Protein AF-A0A9P9Q533-F1 (afdb_monomer)

Mean predicted aligned error: 11.37 Å

Solvent-accessible surface area (backbone atoms only — not comparable to full-atom values): 11463 Å² total; per-residue (Å²): 134,82,80,80,81,53,73,70,61,50,45,56,50,53,56,75,38,47,71,60,40,50,75,58,51,38,54,46,46,36,61,49,27,59,58,56,55,70,69,52,72,83,59,64,78,80,50,51,80,45,76,39,72,69,29,46,62,31,39,48,51,58,53,46,49,70,75,33,76,58,33,47,36,36,43,19,30,84,42,65,58,31,45,52,51,21,51,55,58,40,71,73,36,76,89,57,53,88,43,65,48,82,71,54,70,64,77,83,53,55,66,50,47,60,66,74,56,61,58,79,46,72,51,77,46,79,47,76,50,60,55,70,10,69,37,70,68,45,26,45,49,49,50,46,67,69,44,36,70,71,70,38,70,87,46,52,71,75,56,49,69,42,46,66,58,52,46,45,50,48,48,75,76,40,33,92,78,57,49,47,71,77,93,68,33,29,26,37,75,42,76,44,81,46,73,51,70,48,110

Secondary structure (DSSP, 8-state):
-PPPPPHHHHHHHHHTTHHHIIIIIIHHHHHHHHHHHHH-TTS-SS--EEEEET-TTTHHHHHHHHH-TTSEEEEE-SSHHHHHHHHHHHHT-TTTGGGEE-----HHHHHHHHHHTT--EEEEEEEEEEEEESSHHHHHHHHHHHHHHHHTTT--HHHHHHHHHHHHHHHHHHHHHHEEE-SS-EEEEEEEEEEEEE-

Sequence (199 aa):
MSAPLTSLEGLAALASVIDVYEHRIGYVCRAIAGYILALLTLFPSSSGTVLDNACGTGAVLEELLKKFPKAEIYAADVVPPMVQAFEAIIASKTELQKQVKEPWCDPALAEKILKDGGFSKADFTVVKEGLWGKDEEGFKKVLLENFGTMTMRNWTEQERAKLPEYISKVVDEQQDKFCITDEAKIGVLMKAWVAIATK

pLDDT: mean 71.95, std 13.86, range [36.34, 92.56]

Radius of gyration: 19.06 Å; Cα contacts (8 Å, |Δi|>4): 268; chains: 1; bounding box: 45×39×49 Å

Structure (mmCIF, N/CA/C/O backbone):
data_AF-A0A9P9Q533-F1
#
_entry.id   AF-A0A9P9Q533-F1
#
loop_
_atom_site.group_PDB
_atom_site.id
_atom_site.type_symbol
_atom_site.label_atom_id
_atom_site.label_alt_id
_atom_site.label_comp_id
_atom_site.label_asym_id
_atom_site.label_entity_id
_atom_site.label_seq_id
_atom_site.pdbx_PDB_ins_code
_atom_site.Cartn_x
_atom_site.Cartn_y
_atom_site.Cartn_z
_atom_site.occupancy
_atom_site.B_iso_or_equiv
_atom_site.auth_seq_id
_atom_site.auth_comp_id
_atom_site.auth_asym_id
_atom_site.auth_atom_id
_atom_site.pdbx_PDB_model_num
ATOM 1 N N . MET A 1 1 ? -22.052 19.399 5.356 1.00 40.00 1 MET A N 1
ATOM 2 C CA . MET A 1 1 ? -21.206 18.653 4.401 1.00 40.00 1 MET A CA 1
ATOM 3 C C . MET A 1 1 ? -19.906 19.420 4.252 1.00 40.00 1 MET A C 1
ATOM 5 O O . MET A 1 1 ? -19.964 20.586 3.885 1.00 40.00 1 MET A O 1
ATOM 9 N N . SER A 1 2 ? -18.774 18.828 4.629 1.00 48.44 2 SER A N 1
ATOM 10 C CA . SER A 1 2 ? -17.446 19.413 4.401 1.00 48.44 2 SER A CA 1
ATOM 11 C C . SER A 1 2 ? -17.116 19.407 2.906 1.00 48.44 2 SER A C 1
ATOM 13 O O . SER A 1 2 ? -17.545 18.497 2.195 1.00 48.44 2 SER A O 1
ATOM 15 N N . ALA A 1 3 ? -16.374 20.411 2.433 1.00 45.16 3 ALA A N 1
ATOM 16 C CA . ALA A 1 3 ? -15.922 20.470 1.045 1.00 45.16 3 ALA A CA 1
ATOM 17 C C . ALA A 1 3 ? -15.074 19.229 0.679 1.00 45.16 3 ALA A C 1
ATOM 19 O O . ALA A 1 3 ? -14.395 18.685 1.559 1.00 45.16 3 ALA A O 1
ATOM 20 N N . PRO A 1 4 ? -15.103 18.769 -0.588 1.00 50.41 4 PRO A N 1
ATOM 21 C CA . PRO A 1 4 ? -14.198 17.726 -1.057 1.00 50.41 4 PRO A CA 1
ATOM 22 C C . PRO A 1 4 ? -12.744 18.182 -0.899 1.00 50.41 4 PRO A C 1
ATOM 24 O O . PRO A 1 4 ? -12.431 19.343 -1.159 1.00 50.41 4 PRO A O 1
ATOM 27 N N . LEU A 1 5 ? -11.869 17.262 -0.495 1.00 53.19 5 LEU A N 1
ATOM 28 C CA . LEU A 1 5 ? -10.427 17.499 -0.433 1.00 53.19 5 LEU A CA 1
ATOM 29 C C . LEU A 1 5 ? -9.892 17.911 -1.805 1.00 53.19 5 LEU A C 1
ATOM 31 O O . LEU A 1 5 ? -10.204 17.280 -2.818 1.00 53.19 5 LEU A O 1
ATOM 35 N N . THR A 1 6 ? -9.022 18.917 -1.826 1.00 61.56 6 THR A N 1
ATOM 36 C CA . THR A 1 6 ? -8.163 19.148 -2.988 1.00 61.56 6 THR A CA 1
ATOM 37 C C . THR A 1 6 ? -7.065 18.080 -3.047 1.00 61.56 6 THR A C 1
ATOM 39 O O . THR A 1 6 ? -6.687 17.487 -2.032 1.00 61.56 6 THR A O 1
ATOM 42 N N . SER A 1 7 ? -6.515 17.834 -4.238 1.00 47.94 7 SER A N 1
ATOM 43 C CA . SER A 1 7 ? -5.399 16.894 -4.422 1.00 47.94 7 SER A CA 1
ATOM 44 C C . SER A 1 7 ? -4.197 17.255 -3.543 1.00 47.94 7 SER A C 1
ATOM 46 O O . SER A 1 7 ? -3.613 16.381 -2.908 1.00 47.94 7 SER A O 1
ATOM 48 N N . LEU A 1 8 ? -3.885 18.547 -3.426 1.00 53.66 8 LEU A N 1
ATOM 49 C CA . LEU A 1 8 ? -2.772 19.050 -2.622 1.00 53.66 8 LEU A CA 1
ATOM 50 C C . LEU A 1 8 ? -2.945 18.742 -1.123 1.00 53.66 8 LEU A C 1
ATOM 52 O O . LEU A 1 8 ? -2.003 18.333 -0.446 1.00 53.66 8 LEU A O 1
ATOM 56 N N . GLU A 1 9 ? -4.166 18.887 -0.604 1.00 59.03 9 GLU A N 1
ATOM 57 C CA . GLU A 1 9 ? -4.479 18.586 0.794 1.00 59.03 9 GLU A CA 1
ATOM 58 C C . GLU A 1 9 ? -4.445 17.086 1.096 1.00 59.03 9 GLU A C 1
ATOM 60 O O . GLU A 1 9 ? -4.109 16.708 2.222 1.00 59.03 9 GLU A O 1
ATOM 65 N N . GLY A 1 10 ? -4.783 16.238 0.121 1.00 58.41 10 GLY A N 1
ATOM 66 C CA . GLY A 1 10 ? -4.645 14.785 0.226 1.00 58.41 10 GLY A CA 1
ATOM 67 C C . GLY A 1 10 ? -3.181 14.342 0.296 1.00 58.41 10 GLY A C 1
ATOM 68 O O . GLY A 1 10 ? -2.822 13.544 1.160 1.00 58.41 10 GLY A O 1
ATOM 69 N N . LEU A 1 11 ? -2.319 14.924 -0.545 1.00 60.25 11 LEU A N 1
ATOM 70 C CA . LEU A 1 11 ? -0.878 14.635 -0.563 1.00 60.25 11 LEU A CA 1
ATOM 71 C C . LEU A 1 11 ? -0.197 15.011 0.761 1.00 60.25 11 LEU A C 1
ATOM 73 O O . LEU A 1 11 ? 0.582 14.230 1.306 1.00 60.25 11 LEU A O 1
ATOM 77 N N . ALA A 1 12 ? -0.539 16.173 1.325 1.00 63.19 12 ALA A N 1
ATOM 78 C CA . ALA A 1 12 ? -0.018 16.601 2.624 1.00 63.19 12 ALA A CA 1
ATOM 79 C C . ALA A 1 12 ? -0.461 15.677 3.775 1.00 63.19 12 ALA A C 1
ATOM 81 O O . ALA A 1 12 ? 0.309 15.425 4.701 1.00 63.19 12 ALA A O 1
ATOM 82 N N . ALA A 1 13 ? -1.685 15.139 3.715 1.00 66.62 13 ALA A N 1
ATOM 83 C CA . ALA A 1 13 ? -2.159 14.179 4.708 1.00 66.62 13 ALA A CA 1
ATOM 84 C C . ALA A 1 13 ? -1.369 12.863 4.643 1.00 66.62 13 ALA A C 1
ATOM 86 O O . ALA A 1 13 ? -0.952 12.370 5.687 1.00 66.62 13 ALA A O 1
ATOM 87 N N . LEU A 1 14 ? -1.102 12.341 3.440 1.00 64.06 14 LEU A N 1
ATOM 88 C CA . LEU A 1 14 ? -0.296 11.128 3.241 1.00 64.06 14 LEU A CA 1
ATOM 89 C C . LEU A 1 14 ? 1.131 11.283 3.777 1.00 64.06 14 LEU A C 1
ATOM 91 O O . LEU A 1 14 ? 1.624 10.394 4.467 1.00 64.06 14 LEU A O 1
ATOM 95 N N . ALA A 1 15 ? 1.761 12.435 3.537 1.00 68.50 15 ALA A N 1
ATOM 96 C CA . ALA A 1 15 ? 3.073 12.755 4.097 1.00 68.50 15 ALA A CA 1
ATOM 97 C C . ALA A 1 15 ? 3.092 12.685 5.637 1.00 68.50 15 ALA A C 1
ATOM 99 O O . ALA A 1 15 ? 4.041 12.175 6.224 1.00 68.50 15 ALA A O 1
ATOM 100 N N . SER A 1 16 ? 2.029 13.162 6.294 1.00 69.50 16 SER A N 1
ATOM 101 C CA . SER A 1 16 ? 1.945 13.218 7.762 1.00 69.50 16 SER A CA 1
ATOM 102 C C . SER A 1 16 ? 1.708 11.870 8.454 1.00 69.50 16 SER A C 1
ATOM 104 O O . SER A 1 16 ? 1.796 11.796 9.677 1.00 69.50 16 SER A O 1
ATOM 106 N N . VAL A 1 17 ? 1.400 10.811 7.697 1.00 69.56 17 VAL A N 1
ATOM 107 C CA . VAL A 1 17 ? 1.062 9.481 8.237 1.00 69.56 17 VAL A CA 1
ATOM 108 C C . VAL A 1 17 ? 1.959 8.373 7.695 1.00 69.56 17 VAL A C 1
ATOM 110 O O . VAL A 1 17 ? 1.599 7.202 7.770 1.00 69.56 17 VAL A O 1
ATOM 113 N N . ILE A 1 18 ? 3.121 8.720 7.145 1.00 76.00 18 ILE A N 1
ATOM 114 C CA . ILE A 1 18 ? 3.976 7.774 6.427 1.00 76.00 18 ILE A CA 1
ATOM 115 C C . ILE A 1 18 ? 4.416 6.564 7.264 1.00 76.00 18 ILE A C 1
ATOM 117 O O . ILE A 1 18 ? 4.365 5.436 6.780 1.00 76.00 18 ILE A O 1
ATOM 121 N N . ASP A 1 19 ? 4.749 6.769 8.538 1.00 72.31 19 ASP A N 1
ATOM 122 C CA . ASP A 1 19 ? 5.156 5.679 9.433 1.00 72.31 19 ASP A CA 1
ATOM 123 C C . ASP A 1 19 ? 3.996 4.709 9.702 1.00 72.31 19 ASP A C 1
ATOM 125 O O . ASP A 1 19 ? 4.174 3.489 9.738 1.00 72.31 19 ASP A O 1
ATOM 129 N N . VAL A 1 20 ? 2.780 5.248 9.841 1.00 74.44 20 VAL A N 1
ATOM 130 C CA . VAL A 1 20 ? 1.553 4.453 9.999 1.00 74.44 20 VAL A CA 1
ATOM 131 C C . VAL A 1 20 ? 1.244 3.703 8.705 1.00 74.44 20 VAL A C 1
ATOM 133 O O . VAL A 1 20 ? 0.912 2.516 8.744 1.00 74.44 20 VAL A O 1
ATOM 136 N N . TYR A 1 21 ? 1.399 4.381 7.564 1.00 73.75 21 TYR A N 1
ATOM 137 C CA . TYR A 1 21 ? 1.219 3.801 6.242 1.00 73.75 21 TYR A CA 1
ATOM 138 C C . TYR A 1 21 ? 2.144 2.597 6.045 1.00 73.75 21 TYR A C 1
ATOM 140 O O . TYR A 1 21 ? 1.647 1.511 5.751 1.00 73.75 21 TYR A O 1
ATOM 148 N N . GLU A 1 22 ? 3.455 2.733 6.270 1.00 76.69 22 GLU A N 1
ATOM 149 C CA . GLU A 1 22 ? 4.391 1.617 6.078 1.00 76.69 22 GLU A CA 1
ATOM 150 C C . GLU A 1 22 ? 4.092 0.456 7.028 1.00 76.69 22 GLU A C 1
ATOM 152 O O . GLU A 1 22 ? 4.025 -0.701 6.609 1.00 76.69 22 GLU A O 1
ATOM 157 N N . HIS A 1 23 ? 3.853 0.757 8.306 1.00 74.38 23 HIS A N 1
ATOM 158 C CA . HIS A 1 23 ? 3.657 -0.271 9.321 1.00 74.38 23 HIS A CA 1
ATOM 159 C C . HIS A 1 23 ? 2.393 -1.121 9.102 1.00 74.38 23 HIS A C 1
ATOM 161 O O . HIS A 1 23 ? 2.338 -2.268 9.551 1.00 74.38 23 HIS A O 1
ATOM 167 N N . ARG A 1 24 ? 1.361 -0.581 8.441 1.00 68.62 24 ARG A N 1
ATOM 168 C CA . ARG A 1 24 ? 0.044 -1.235 8.329 1.00 68.62 24 ARG A CA 1
ATOM 169 C C . ARG A 1 24 ? -0.380 -1.519 6.896 1.00 68.62 24 ARG A C 1
ATOM 171 O O . ARG A 1 24 ? -0.791 -2.637 6.596 1.00 68.62 24 ARG A O 1
ATOM 178 N N . ILE A 1 25 ? -0.278 -0.524 6.020 1.00 73.88 25 ILE A N 1
ATOM 179 C CA . ILE A 1 25 ? -0.698 -0.621 4.618 1.00 73.88 25 ILE A CA 1
ATOM 180 C C . ILE A 1 25 ? 0.439 -1.188 3.769 1.00 73.88 25 ILE A C 1
ATOM 182 O O . ILE A 1 25 ? 0.192 -2.053 2.930 1.00 73.88 25 ILE A O 1
ATOM 186 N N . GLY A 1 26 ? 1.685 -0.790 4.044 1.00 76.00 26 GLY A N 1
ATOM 187 C CA . GLY A 1 26 ? 2.876 -1.303 3.366 1.00 76.00 26 GLY A CA 1
ATOM 188 C C . GLY A 1 26 ? 2.943 -2.832 3.384 1.00 76.00 26 GLY A C 1
ATOM 189 O O . GLY A 1 26 ? 3.203 -3.450 2.353 1.00 76.00 26 GLY A O 1
ATOM 190 N N . TYR A 1 27 ? 2.593 -3.467 4.510 1.00 75.50 27 TYR A N 1
ATOM 191 C CA . TYR A 1 27 ? 2.527 -4.931 4.617 1.00 75.50 27 TYR A CA 1
ATOM 192 C C . TYR A 1 27 ? 1.529 -5.566 3.633 1.00 75.50 27 TYR A C 1
ATOM 194 O O . TYR A 1 27 ? 1.873 -6.516 2.928 1.00 75.50 27 TYR A O 1
ATOM 202 N N . VAL A 1 28 ? 0.310 -5.023 3.545 1.00 76.44 28 VAL A N 1
ATOM 203 C CA . VAL A 1 28 ? -0.733 -5.508 2.623 1.00 76.44 28 VAL A CA 1
ATOM 204 C C . VAL A 1 28 ? -0.298 -5.300 1.170 1.00 76.44 28 VAL A C 1
ATOM 206 O O . VAL A 1 28 ? -0.410 -6.210 0.348 1.00 76.44 28 VAL A O 1
ATOM 209 N N . CYS A 1 29 ? 0.270 -4.134 0.854 1.00 80.06 29 CYS A N 1
ATOM 210 C CA . CYS A 1 29 ? 0.806 -3.842 -0.474 1.00 80.06 29 CYS A CA 1
ATOM 211 C C . CYS A 1 29 ? 1.927 -4.817 -0.871 1.00 80.06 29 CYS A C 1
ATOM 213 O O . CYS A 1 29 ? 1.965 -5.266 -2.014 1.00 80.06 29 CYS A O 1
ATOM 215 N N . ARG A 1 30 ? 2.804 -5.203 0.065 1.00 84.00 30 ARG A N 1
ATOM 216 C CA . ARG A 1 30 ? 3.873 -6.192 -0.170 1.00 84.00 30 ARG A CA 1
ATOM 217 C C . ARG A 1 30 ? 3.327 -7.602 -0.392 1.00 84.00 30 ARG A C 1
ATOM 219 O O . ARG A 1 30 ? 3.831 -8.311 -1.258 1.00 84.00 30 ARG A O 1
ATOM 226 N N . ALA A 1 31 ? 2.276 -7.996 0.329 1.00 80.94 31 ALA A N 1
ATOM 227 C CA . ALA A 1 31 ? 1.594 -9.264 0.072 1.00 80.94 31 ALA A CA 1
ATOM 228 C C . ALA A 1 31 ? 1.014 -9.301 -1.355 1.00 80.94 31 ALA A C 1
ATOM 230 O O . ALA A 1 31 ? 1.201 -10.279 -2.080 1.00 80.94 31 ALA A O 1
ATOM 231 N N . ILE A 1 32 ? 0.399 -8.199 -1.800 1.00 77.25 32 ILE A N 1
ATOM 232 C CA . ILE A 1 32 ? -0.142 -8.064 -3.161 1.00 77.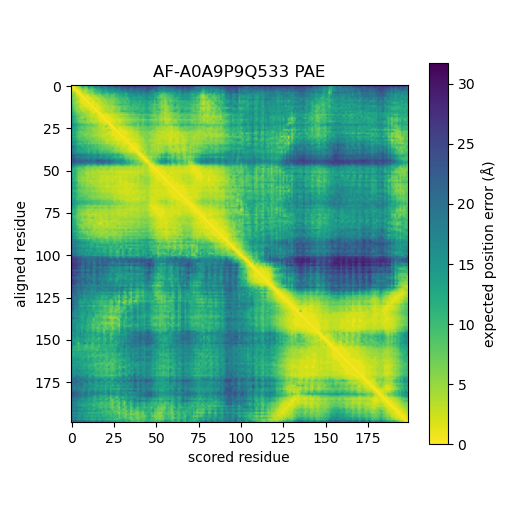25 32 ILE A CA 1
ATOM 233 C C . ILE A 1 32 ? 0.973 -8.022 -4.222 1.00 77.25 32 ILE A C 1
ATOM 235 O O . ILE A 1 32 ? 0.809 -8.595 -5.302 1.00 77.25 32 ILE A O 1
ATOM 239 N N . ALA A 1 33 ? 2.117 -7.396 -3.928 1.00 84.19 33 ALA A N 1
ATOM 240 C CA . ALA A 1 33 ? 3.244 -7.268 -4.856 1.00 84.19 33 ALA A CA 1
ATOM 241 C C . ALA A 1 33 ? 3.732 -8.621 -5.404 1.00 84.19 33 ALA A C 1
ATOM 243 O O . ALA A 1 33 ? 4.030 -8.735 -6.596 1.00 84.19 33 ALA A O 1
ATOM 244 N N . GLY A 1 34 ? 3.724 -9.672 -4.575 1.00 78.81 34 GLY A N 1
ATOM 245 C CA . GLY A 1 34 ? 4.064 -11.030 -5.009 1.00 78.81 34 GLY A CA 1
ATOM 246 C C . GLY A 1 34 ? 3.159 -11.555 -6.135 1.00 78.81 34 GLY A C 1
ATOM 247 O O . GLY A 1 34 ? 3.636 -12.207 -7.067 1.00 78.81 34 GLY A O 1
ATOM 248 N N . TYR A 1 35 ? 1.867 -11.212 -6.113 1.00 76.94 35 TYR A N 1
ATOM 249 C CA . TYR A 1 35 ? 0.922 -11.589 -7.169 1.00 76.94 35 TYR A CA 1
ATOM 250 C C . TYR A 1 35 ? 1.167 -10.812 -8.463 1.00 76.94 35 TYR A C 1
ATOM 252 O O . TYR A 1 35 ? 1.067 -11.387 -9.546 1.00 76.94 35 TYR A O 1
ATOM 260 N N . ILE A 1 36 ? 1.540 -9.529 -8.371 1.00 73.94 36 ILE A N 1
ATOM 261 C CA . ILE A 1 36 ? 1.874 -8.709 -9.547 1.00 73.94 36 ILE A CA 1
ATOM 262 C C . ILE A 1 36 ? 3.058 -9.332 -10.292 1.00 73.94 36 ILE A C 1
ATOM 264 O O . ILE A 1 36 ? 3.008 -9.510 -11.509 1.00 73.94 36 ILE A O 1
ATOM 268 N N . LEU A 1 37 ? 4.094 -9.762 -9.567 1.00 74.31 37 LEU A N 1
ATOM 269 C CA . LEU A 1 37 ? 5.235 -10.431 -10.183 1.00 74.31 37 LEU A CA 1
ATOM 270 C C . LEU A 1 37 ? 4.862 -11.728 -10.899 1.00 74.31 37 LEU A C 1
ATOM 272 O O . LEU A 1 37 ? 5.447 -12.023 -11.943 1.00 74.31 37 LEU A O 1
ATOM 276 N N . ALA A 1 38 ? 3.943 -12.525 -10.350 1.00 74.94 38 ALA A N 1
ATOM 277 C CA . ALA A 1 38 ? 3.506 -13.777 -10.971 1.00 74.94 38 ALA A CA 1
ATOM 278 C C . ALA A 1 38 ? 2.869 -13.550 -12.349 1.00 74.94 38 ALA A C 1
ATOM 280 O O . ALA A 1 38 ? 2.902 -14.438 -13.195 1.00 74.94 38 ALA A O 1
ATOM 281 N N . LEU A 1 39 ? 2.348 -12.349 -12.590 1.00 70.31 39 LEU A N 1
ATOM 282 C CA . LEU A 1 39 ? 1.730 -11.961 -13.849 1.00 70.31 39 LEU A CA 1
ATOM 283 C C . LEU A 1 39 ? 2.741 -11.342 -14.843 1.00 70.31 39 LEU A C 1
ATOM 285 O O . LEU A 1 39 ? 2.525 -11.393 -16.051 1.00 70.31 39 LEU A O 1
ATOM 289 N N . LEU A 1 40 ? 3.902 -10.863 -14.376 1.00 72.69 40 LEU A N 1
ATOM 290 C CA . LEU A 1 40 ? 5.007 -10.339 -15.203 1.00 72.69 40 LEU A CA 1
ATOM 291 C C . LEU A 1 40 ? 5.872 -11.446 -15.848 1.00 72.69 40 LEU A C 1
ATOM 293 O O . LEU A 1 40 ? 7.097 -11.342 -15.911 1.00 72.69 40 LEU A O 1
ATOM 297 N N . THR A 1 41 ? 5.262 -12.537 -16.317 1.00 70.12 41 THR A N 1
ATOM 298 C CA . THR A 1 41 ? 5.980 -13.666 -16.953 1.00 70.12 41 THR A CA 1
ATOM 299 C C . THR A 1 41 ? 6.588 -13.314 -18.308 1.00 70.12 41 THR A C 1
ATOM 301 O O . THR A 1 41 ? 7.537 -13.964 -18.738 1.00 70.12 41 THR A O 1
ATOM 304 N N . LEU A 1 42 ? 6.064 -12.274 -18.959 1.00 65.81 42 LEU A N 1
ATOM 305 C CA . LEU A 1 42 ? 6.507 -11.805 -20.271 1.00 65.81 42 LEU A CA 1
ATOM 306 C C . LEU A 1 42 ? 7.667 -10.799 -20.201 1.00 65.81 42 LEU A C 1
ATOM 308 O O . LEU A 1 42 ? 8.196 -10.416 -21.242 1.00 65.81 42 LEU A O 1
ATOM 312 N N . PHE A 1 43 ? 8.068 -10.355 -19.003 1.00 66.88 43 PHE A N 1
ATOM 313 C CA . PHE A 1 43 ? 9.143 -9.375 -18.876 1.00 66.88 43 PHE A CA 1
ATOM 314 C C . PHE A 1 43 ? 10.513 -10.029 -19.156 1.00 66.88 43 PHE A C 1
ATOM 316 O O . PHE A 1 43 ? 10.825 -11.062 -18.548 1.00 66.88 43 PHE A O 1
ATOM 323 N N . PRO A 1 44 ? 11.351 -9.465 -20.049 1.00 64.44 44 PRO A N 1
ATOM 324 C CA . PRO A 1 44 ? 12.637 -10.060 -20.396 1.00 64.44 44 PRO A CA 1
ATOM 325 C C . PRO A 1 44 ? 13.557 -10.143 -19.175 1.00 64.44 44 PRO A C 1
ATOM 327 O O . PRO A 1 44 ? 13.857 -9.147 -18.523 1.00 64.44 44 PRO A O 1
ATOM 330 N N . SER A 1 45 ? 14.056 -11.340 -18.878 1.00 65.44 45 SER A N 1
ATOM 331 C CA . SER A 1 45 ? 14.906 -11.595 -17.702 1.00 65.44 45 SER A CA 1
ATOM 332 C C . SER A 1 45 ? 16.347 -11.089 -17.873 1.00 65.44 45 SER A C 1
ATOM 334 O O . SER A 1 45 ? 17.126 -11.094 -16.920 1.00 65.44 45 SER A O 1
ATOM 336 N N . SER A 1 46 ? 16.734 -10.697 -19.090 1.00 62.38 46 SER A N 1
ATOM 337 C CA . SER A 1 46 ? 18.112 -10.348 -19.447 1.00 62.38 46 SER A CA 1
ATOM 338 C C . SER A 1 46 ? 18.456 -8.872 -19.245 1.00 62.38 46 SER A C 1
ATOM 340 O O . SER A 1 46 ? 19.603 -8.580 -18.910 1.00 62.38 46 SER A O 1
ATOM 342 N N . SER A 1 47 ? 17.495 -7.968 -19.464 1.00 68.62 47 SER A N 1
ATOM 343 C CA . SER A 1 47 ? 17.647 -6.508 -19.386 1.00 68.62 47 SER A CA 1
ATOM 344 C C . SER A 1 47 ? 16.309 -5.820 -19.690 1.00 68.62 47 SER A C 1
ATOM 346 O O . SER A 1 47 ? 15.497 -6.345 -20.451 1.00 68.62 47 SER A O 1
ATOM 348 N N . GLY A 1 48 ? 16.080 -4.637 -19.121 1.00 71.06 48 GLY A N 1
ATOM 349 C CA . GLY A 1 48 ? 14.876 -3.842 -19.368 1.00 71.06 48 GLY A CA 1
ATOM 350 C C . GLY A 1 48 ? 14.769 -2.666 -18.405 1.00 71.06 48 GLY A C 1
ATOM 351 O O . GLY A 1 48 ? 15.467 -2.636 -17.394 1.00 71.06 48 GLY A O 1
ATOM 352 N N . THR A 1 49 ? 13.892 -1.717 -18.718 1.00 75.38 49 THR A N 1
ATOM 353 C CA . THR A 1 49 ? 13.590 -0.575 -17.850 1.00 75.38 49 THR A CA 1
ATOM 354 C C . THR A 1 49 ? 12.203 -0.757 -17.247 1.00 75.38 49 THR A C 1
ATOM 356 O O . THR A 1 49 ? 11.246 -1.017 -17.977 1.00 75.38 49 THR A O 1
ATOM 359 N N . VAL A 1 50 ? 12.088 -0.629 -15.927 1.00 76.69 50 VAL A N 1
ATOM 360 C CA . VAL A 1 50 ? 10.824 -0.721 -15.190 1.00 76.69 50 VAL A CA 1
ATOM 361 C C . VAL A 1 50 ? 10.565 0.598 -14.481 1.00 76.69 50 VAL A C 1
ATOM 363 O O . VAL A 1 50 ? 11.464 1.149 -13.853 1.00 76.69 50 VAL A O 1
ATOM 366 N N . LEU A 1 51 ? 9.328 1.078 -14.558 1.00 77.00 51 LEU A N 1
ATOM 367 C CA . LEU A 1 51 ? 8.833 2.175 -13.737 1.00 77.00 51 LEU A CA 1
ATOM 368 C C . LEU A 1 51 ? 7.780 1.625 -12.776 1.00 77.00 51 LEU A C 1
ATOM 370 O O . LEU A 1 51 ? 6.730 1.159 -13.215 1.00 77.00 51 LEU A O 1
ATOM 374 N N . ASP A 1 52 ? 8.054 1.710 -11.482 1.00 81.12 52 ASP A N 1
ATOM 375 C CA . ASP A 1 52 ? 7.051 1.561 -10.431 1.00 81.12 52 ASP A CA 1
ATOM 376 C C . ASP A 1 52 ? 6.466 2.947 -10.146 1.00 81.12 52 ASP A C 1
ATOM 378 O O . ASP A 1 52 ? 7.096 3.802 -9.519 1.00 81.12 52 ASP A O 1
ATOM 382 N N . ASN A 1 53 ? 5.298 3.206 -10.725 1.00 79.94 53 ASN A N 1
ATOM 383 C CA . ASN A 1 53 ? 4.608 4.485 -10.612 1.00 79.94 53 ASN A CA 1
ATOM 384 C C . ASN A 1 53 ? 3.626 4.464 -9.436 1.00 79.94 53 ASN A C 1
ATOM 386 O O . ASN A 1 53 ? 2.867 3.508 -9.298 1.00 79.94 53 ASN A O 1
ATOM 390 N N . ALA A 1 54 ? 3.587 5.551 -8.660 1.00 77.75 54 ALA A N 1
ATOM 391 C CA . ALA A 1 54 ? 2.957 5.598 -7.339 1.00 77.75 54 ALA A CA 1
ATOM 392 C C . ALA A 1 54 ? 3.508 4.496 -6.417 1.00 77.75 54 ALA A C 1
ATOM 394 O O . ALA A 1 54 ? 2.758 3.726 -5.815 1.00 77.75 54 ALA A O 1
ATOM 395 N N . CYS A 1 55 ? 4.840 4.402 -6.357 1.00 79.88 55 CYS A N 1
ATOM 396 C CA . CYS A 1 55 ? 5.547 3.311 -5.693 1.00 79.88 55 CYS A CA 1
ATOM 397 C C . CYS A 1 55 ? 5.316 3.260 -4.175 1.00 79.88 55 CYS A C 1
ATOM 399 O O . CYS A 1 55 ? 5.650 2.256 -3.537 1.00 79.88 55 CYS A O 1
ATOM 401 N N . GLY A 1 56 ? 4.789 4.332 -3.570 1.00 84.44 56 GLY A N 1
ATOM 402 C CA . GLY A 1 56 ? 4.694 4.484 -2.128 1.00 84.44 56 GLY A CA 1
ATOM 403 C C . GLY A 1 56 ? 6.063 4.280 -1.487 1.00 84.44 56 GLY A C 1
ATOM 404 O O . GLY A 1 56 ? 7.082 4.781 -1.960 1.00 84.44 56 GLY A O 1
ATOM 405 N N . THR A 1 57 ? 6.090 3.460 -0.448 1.00 86.50 57 THR A N 1
ATOM 406 C CA . THR A 1 57 ? 7.299 3.029 0.264 1.00 86.50 57 THR A CA 1
ATOM 407 C C . THR A 1 57 ? 8.040 1.867 -0.421 1.00 86.50 57 THR A C 1
ATOM 409 O O . THR A 1 57 ? 8.888 1.217 0.191 1.00 86.50 57 THR A O 1
ATOM 412 N N . GLY A 1 58 ? 7.733 1.589 -1.694 1.00 86.06 58 GLY A N 1
ATOM 413 C CA . GLY A 1 58 ? 8.448 0.640 -2.554 1.00 86.06 58 GLY A CA 1
ATOM 414 C C . GLY A 1 58 ? 8.070 -0.826 -2.359 1.00 86.06 58 GLY A C 1
ATOM 415 O O . GLY A 1 58 ? 8.911 -1.713 -2.521 1.00 86.06 58 GLY A O 1
ATOM 416 N N . ALA A 1 59 ? 6.809 -1.101 -2.015 1.00 87.00 59 ALA A N 1
ATOM 417 C CA . ALA A 1 59 ? 6.311 -2.462 -1.811 1.00 87.00 59 ALA A CA 1
ATOM 418 C C . ALA A 1 59 ? 6.499 -3.361 -3.046 1.00 87.00 59 ALA A C 1
ATOM 420 O O . ALA A 1 59 ? 6.943 -4.502 -2.914 1.00 87.00 59 ALA A O 1
ATOM 421 N N . VAL A 1 60 ? 6.179 -2.842 -4.236 1.00 85.38 60 VAL A N 1
ATOM 422 C CA . VAL A 1 60 ? 6.339 -3.555 -5.512 1.00 85.38 60 VAL A CA 1
ATOM 423 C C . VAL A 1 60 ? 7.791 -3.509 -5.982 1.00 85.38 60 VAL A C 1
ATOM 425 O O . VAL A 1 60 ? 8.310 -4.524 -6.450 1.00 85.38 60 VAL A O 1
ATOM 428 N N . LEU A 1 61 ? 8.477 -2.380 -5.785 1.00 83.88 61 LEU A N 1
ATOM 429 C CA . LEU A 1 61 ? 9.880 -2.227 -6.160 1.00 83.88 61 LEU A CA 1
ATOM 430 C C . LEU A 1 61 ? 10.804 -3.294 -5.577 1.00 83.88 61 LEU A C 1
ATOM 432 O O . LEU A 1 61 ? 11.640 -3.832 -6.297 1.00 83.88 61 LEU A O 1
ATOM 436 N N . GLU A 1 62 ? 10.664 -3.630 -4.293 1.00 84.94 62 GLU A N 1
ATOM 437 C CA . GLU A 1 62 ? 11.505 -4.660 -3.670 1.00 84.94 62 GLU A CA 1
ATOM 438 C C . GLU A 1 62 ? 11.386 -6.016 -4.359 1.00 84.94 62 GLU A C 1
ATOM 440 O O . GLU A 1 62 ? 12.374 -6.725 -4.552 1.00 84.94 62 GLU A O 1
ATOM 445 N N . GLU A 1 63 ? 10.167 -6.371 -4.738 1.00 85.56 63 GLU A N 1
ATOM 446 C CA . GLU A 1 63 ? 9.872 -7.613 -5.429 1.00 85.56 63 GLU A CA 1
ATOM 447 C C . GLU A 1 63 ? 10.421 -7.566 -6.868 1.00 85.56 63 GLU A C 1
ATOM 449 O O . GLU A 1 63 ? 11.070 -8.514 -7.325 1.00 85.56 63 GLU A O 1
ATOM 454 N N . LEU A 1 64 ? 10.280 -6.429 -7.559 1.00 83.00 64 LEU A N 1
ATOM 455 C CA . LEU A 1 64 ? 10.867 -6.211 -8.886 1.00 83.00 64 LEU A CA 1
ATOM 456 C C . LEU A 1 64 ? 12.396 -6.351 -8.879 1.00 83.00 64 LEU A C 1
ATOM 458 O O . LEU A 1 64 ? 12.939 -7.037 -9.745 1.00 83.00 64 LEU A O 1
ATOM 462 N N . LEU A 1 65 ? 13.080 -5.771 -7.889 1.00 80.62 65 LEU A N 1
ATOM 463 C CA . LEU A 1 65 ? 14.541 -5.837 -7.742 1.00 80.62 65 LE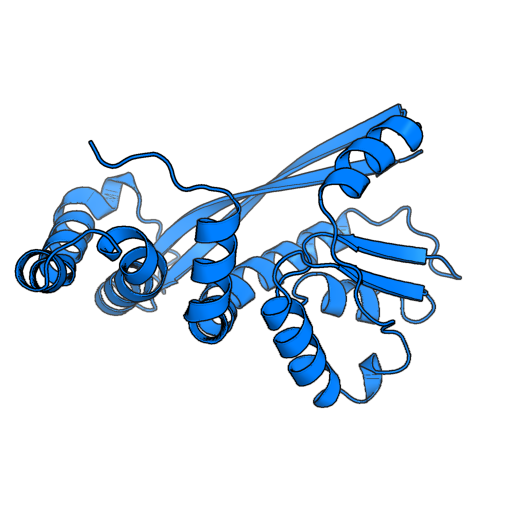U A CA 1
ATOM 464 C C . LEU A 1 65 ? 15.033 -7.278 -7.521 1.00 80.62 65 LEU A C 1
ATOM 466 O O . LEU A 1 65 ? 16.052 -7.689 -8.077 1.00 80.62 65 LEU A O 1
ATOM 470 N N . LYS A 1 66 ? 14.290 -8.084 -6.750 1.00 83.19 66 LYS A N 1
ATOM 471 C CA . LYS A 1 66 ? 14.604 -9.511 -6.550 1.00 83.19 66 LYS A CA 1
ATOM 472 C C . LYS A 1 66 ? 14.416 -10.318 -7.832 1.00 83.19 66 LYS A C 1
ATOM 474 O O . LYS A 1 66 ? 15.245 -11.168 -8.153 1.00 83.19 66 LYS A O 1
ATOM 479 N N . LYS A 1 67 ? 13.312 -10.085 -8.550 1.00 82.06 67 LYS A N 1
ATOM 480 C CA . LYS A 1 67 ? 12.943 -10.878 -9.732 1.00 82.06 67 LYS A CA 1
ATOM 481 C C . LYS A 1 67 ? 13.743 -10.502 -10.978 1.00 82.06 67 LYS A C 1
ATOM 483 O O . LYS A 1 67 ? 14.055 -11.378 -11.785 1.00 82.06 67 LYS A O 1
ATOM 488 N N . PHE A 1 68 ? 14.089 -9.228 -11.131 1.00 83.50 68 PHE A N 1
ATOM 489 C CA . PHE A 1 68 ? 14.777 -8.692 -12.302 1.00 83.50 68 PHE A CA 1
ATOM 490 C C . PHE A 1 68 ? 16.077 -7.984 -11.896 1.00 83.50 68 PHE A C 1
ATOM 492 O O . PHE A 1 68 ? 16.217 -6.783 -12.116 1.00 83.50 68 PHE A O 1
ATOM 499 N N . PRO A 1 69 ? 17.081 -8.719 -11.380 1.00 79.88 69 PRO A N 1
ATOM 500 C CA . PRO A 1 69 ? 18.291 -8.134 -10.787 1.00 79.88 69 PRO A CA 1
ATOM 501 C C . PRO A 1 69 ? 19.197 -7.378 -11.778 1.00 79.88 69 PRO A C 1
ATOM 503 O O . PRO A 1 69 ? 20.234 -6.836 -11.401 1.00 79.88 69 PRO A O 1
ATOM 506 N N . LYS A 1 70 ? 18.854 -7.405 -13.069 1.00 79.62 70 LYS A N 1
ATOM 507 C CA . LYS A 1 70 ? 19.564 -6.729 -14.163 1.00 79.62 70 LYS A CA 1
ATOM 508 C C . LYS A 1 70 ? 18.734 -5.622 -14.821 1.00 79.62 70 LYS A C 1
ATOM 510 O O . LYS A 1 70 ? 19.203 -5.034 -15.792 1.00 79.62 70 LYS A O 1
ATOM 515 N N . ALA A 1 71 ? 17.503 -5.389 -14.365 1.00 79.38 71 ALA A N 1
ATOM 516 C CA . ALA A 1 71 ? 16.670 -4.316 -14.886 1.00 79.38 71 ALA A CA 1
ATOM 517 C C . ALA A 1 71 ? 17.092 -2.966 -14.289 1.00 79.38 71 ALA A C 1
ATOM 519 O O . ALA A 1 71 ? 17.534 -2.888 -13.144 1.00 79.38 71 ALA A O 1
ATOM 520 N N . GLU A 1 72 ? 16.932 -1.901 -15.068 1.00 77.88 72 GLU A N 1
ATOM 521 C CA . GLU A 1 72 ? 16.978 -0.536 -14.556 1.00 77.88 72 GLU A CA 1
ATOM 522 C C . GLU A 1 72 ? 15.606 -0.198 -13.991 1.00 77.88 72 GLU A C 1
ATOM 524 O O . GLU A 1 72 ? 14.613 -0.192 -14.721 1.00 77.88 72 GLU A O 1
ATOM 529 N N . ILE A 1 73 ? 15.537 0.042 -12.686 1.00 77.88 73 ILE A N 1
ATOM 530 C CA . ILE A 1 73 ? 14.271 0.225 -11.990 1.00 77.88 73 ILE A CA 1
ATOM 531 C C . ILE A 1 73 ? 14.175 1.667 -11.482 1.00 77.88 73 ILE A C 1
ATOM 533 O O . ILE A 1 73 ? 15.048 2.161 -10.765 1.00 77.88 73 ILE A O 1
ATOM 537 N N . TYR A 1 74 ? 13.085 2.327 -11.863 1.00 76.56 74 TYR A N 1
ATOM 538 C CA . TYR A 1 74 ? 12.713 3.675 -11.459 1.00 76.56 74 TYR A CA 1
ATOM 539 C C . TYR A 1 74 ? 11.516 3.595 -10.514 1.00 76.56 74 TYR A C 1
ATOM 541 O O . TYR A 1 74 ? 10.534 2.919 -10.819 1.00 76.56 74 TYR A O 1
ATOM 549 N N . ALA A 1 75 ? 11.591 4.299 -9.390 1.00 76.06 75 ALA A N 1
ATOM 550 C CA . ALA A 1 75 ? 10.495 4.444 -8.440 1.00 76.06 75 ALA A CA 1
ATOM 551 C C . ALA A 1 75 ? 9.990 5.883 -8.472 1.00 76.06 75 ALA A C 1
ATOM 553 O O . ALA A 1 75 ? 10.779 6.814 -8.352 1.00 76.06 75 ALA A O 1
ATOM 554 N N . ALA A 1 76 ? 8.690 6.078 -8.651 1.00 73.06 76 ALA A N 1
ATOM 555 C CA . ALA A 1 76 ? 8.088 7.401 -8.705 1.00 73.06 76 ALA A CA 1
ATOM 556 C C . ALA A 1 76 ? 6.885 7.465 -7.768 1.00 73.06 76 ALA A C 1
ATOM 558 O O . ALA A 1 76 ? 5.986 6.632 -7.856 1.00 73.06 76 ALA A O 1
ATOM 559 N N . ASP A 1 77 ? 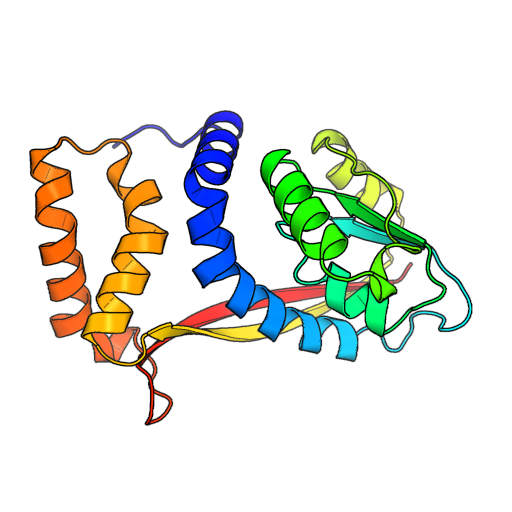6.831 8.483 -6.916 1.00 78.75 77 ASP A N 1
ATOM 560 C CA . ASP A 1 77 ? 5.651 8.798 -6.114 1.00 78.75 77 ASP A CA 1
ATOM 561 C C . ASP A 1 77 ? 5.448 10.306 -6.081 1.00 78.75 77 ASP A C 1
ATOM 563 O O . ASP A 1 77 ? 6.407 11.066 -6.039 1.00 78.75 77 ASP A O 1
ATOM 567 N N . VAL A 1 78 ? 4.200 10.759 -6.097 1.00 70.56 78 VAL A N 1
ATOM 568 C CA . VAL A 1 78 ? 3.875 12.190 -6.057 1.00 70.56 78 VAL A CA 1
ATOM 569 C C . VAL A 1 78 ? 4.029 12.782 -4.645 1.00 70.56 78 VAL A C 1
ATOM 571 O O . VAL A 1 78 ? 4.046 14.002 -4.493 1.00 70.56 78 VAL A O 1
ATOM 574 N N . VAL A 1 79 ? 4.165 11.941 -3.611 1.00 71.81 79 VAL A N 1
ATOM 575 C CA . VAL A 1 79 ? 4.413 12.323 -2.214 1.00 71.81 79 VAL A CA 1
ATOM 576 C C . VAL A 1 79 ? 5.903 12.120 -1.895 1.00 71.81 79 VAL A C 1
ATOM 578 O O . VAL A 1 79 ? 6.307 10.993 -1.618 1.00 71.81 79 VAL A O 1
ATOM 581 N N . PRO A 1 80 ? 6.746 13.175 -1.859 1.00 73.88 80 PRO A N 1
ATOM 582 C CA . PRO A 1 80 ? 8.196 13.014 -1.693 1.00 73.88 80 PRO A CA 1
ATOM 583 C C . PRO A 1 80 ? 8.626 12.205 -0.455 1.00 73.88 80 PRO A C 1
ATOM 585 O O . PRO A 1 80 ? 9.538 11.388 -0.585 1.00 73.88 80 PRO A O 1
ATOM 588 N N . PRO A 1 81 ? 7.963 12.333 0.718 1.00 77.44 81 PRO A N 1
ATOM 589 C CA . PRO A 1 81 ? 8.257 11.467 1.857 1.00 77.44 81 PRO A CA 1
ATOM 590 C C . PRO A 1 81 ? 8.149 9.966 1.559 1.00 77.44 81 PRO A C 1
ATOM 592 O O . PRO A 1 81 ? 8.934 9.204 2.110 1.00 77.44 81 PRO A O 1
ATOM 595 N N . MET A 1 82 ? 7.233 9.529 0.682 1.00 78.31 82 MET A N 1
ATOM 596 C CA . MET A 1 82 ? 7.075 8.110 0.323 1.00 78.31 82 MET A CA 1
ATOM 597 C C . MET A 1 82 ? 8.348 7.548 -0.298 1.00 78.31 82 MET A C 1
ATOM 599 O O . MET A 1 82 ? 8.822 6.489 0.119 1.00 78.31 82 MET A O 1
ATOM 603 N N . VAL A 1 83 ? 8.962 8.304 -1.212 1.00 72.25 83 VAL A N 1
ATOM 604 C CA . VAL A 1 83 ? 10.231 7.874 -1.791 1.00 72.25 83 VAL 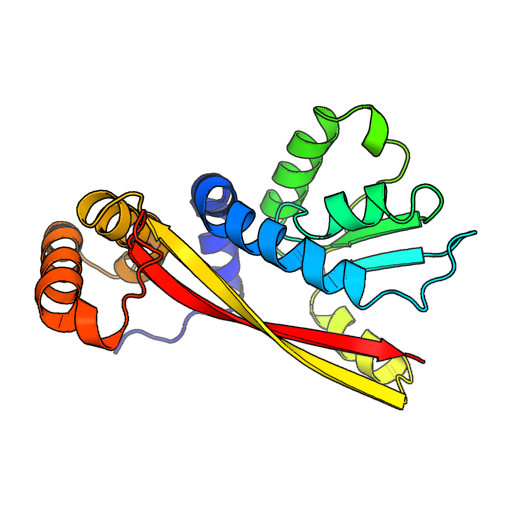A CA 1
ATOM 605 C C . VAL A 1 83 ? 11.374 7.965 -0.785 1.00 72.25 83 VAL A C 1
ATOM 607 O O . VAL A 1 83 ? 12.194 7.059 -0.726 1.00 72.25 83 VAL A O 1
ATOM 610 N N . GLN A 1 84 ? 11.413 8.992 0.064 1.00 76.31 84 GLN A N 1
ATOM 611 C CA . GLN A 1 84 ? 12.446 9.092 1.105 1.00 76.31 84 GLN A CA 1
ATOM 612 C C . GLN A 1 84 ? 12.394 7.908 2.083 1.00 76.31 84 GLN A C 1
ATOM 614 O O . GLN A 1 84 ? 13.429 7.357 2.460 1.00 76.31 84 GLN A O 1
ATOM 619 N N . ALA A 1 85 ? 11.191 7.477 2.475 1.00 75.88 85 ALA A N 1
ATOM 620 C CA . ALA A 1 85 ? 11.011 6.288 3.301 1.00 75.88 85 ALA A CA 1
ATOM 621 C C . ALA A 1 85 ? 11.502 5.030 2.576 1.00 75.88 85 ALA A C 1
ATOM 623 O O . ALA A 1 85 ? 12.190 4.201 3.173 1.00 75.88 85 ALA A O 1
ATOM 624 N N . PHE A 1 86 ? 11.215 4.908 1.280 1.00 76.00 86 PHE A N 1
ATOM 625 C CA . PHE A 1 86 ? 11.749 3.825 0.465 1.00 76.00 86 PHE A CA 1
ATOM 626 C C . PHE A 1 86 ? 13.286 3.843 0.379 1.00 76.00 86 PHE A C 1
ATOM 628 O O . PHE A 1 86 ? 13.924 2.809 0.581 1.00 76.00 86 PHE A O 1
ATOM 635 N N . GLU A 1 87 ? 13.897 5.003 0.134 1.00 72.81 87 GLU A N 1
ATOM 636 C CA . GLU A 1 87 ? 15.354 5.166 0.106 1.00 72.81 87 GLU A CA 1
ATOM 637 C C . GLU A 1 87 ? 15.982 4.712 1.425 1.00 72.81 87 GLU A C 1
ATOM 639 O O . GLU A 1 87 ? 16.963 3.968 1.414 1.00 72.81 87 GLU A O 1
ATOM 644 N N . ALA A 1 88 ? 15.378 5.070 2.562 1.00 76.38 88 ALA A N 1
ATOM 645 C CA . ALA A 1 88 ? 15.812 4.605 3.877 1.00 76.38 88 ALA A CA 1
ATOM 646 C C . ALA A 1 88 ? 15.684 3.076 4.033 1.00 76.38 88 ALA A C 1
ATOM 648 O O . ALA A 1 88 ? 16.590 2.425 4.561 1.00 76.38 88 ALA A O 1
ATOM 649 N N . ILE A 1 89 ? 14.598 2.477 3.530 1.00 73.81 89 ILE A N 1
ATOM 650 C CA . ILE A 1 89 ? 14.392 1.021 3.543 1.00 73.81 89 ILE A CA 1
ATOM 651 C C . ILE A 1 89 ? 15.454 0.309 2.687 1.00 73.81 89 ILE A C 1
ATOM 653 O O . ILE A 1 89 ? 16.043 -0.674 3.142 1.00 73.81 89 ILE A O 1
ATOM 657 N N . ILE A 1 90 ? 15.767 0.799 1.486 1.00 72.31 90 ILE A N 1
ATOM 658 C CA . ILE A 1 90 ? 16.803 0.208 0.615 1.00 72.31 90 ILE A CA 1
ATOM 659 C C . ILE A 1 90 ? 18.217 0.476 1.116 1.00 72.31 90 ILE A C 1
ATOM 661 O O . ILE A 1 90 ? 19.094 -0.379 0.970 1.00 72.31 90 ILE A O 1
ATOM 665 N N . ALA A 1 91 ? 18.462 1.613 1.761 1.00 72.31 91 ALA A N 1
ATOM 666 C CA . ALA A 1 91 ? 19.740 1.885 2.409 1.00 72.31 91 ALA A CA 1
ATOM 667 C C . ALA A 1 91 ? 20.087 0.807 3.456 1.00 72.31 91 ALA A C 1
ATOM 669 O O . ALA A 1 91 ? 21.263 0.528 3.681 1.00 72.31 91 ALA A O 1
ATOM 670 N N . SER A 1 92 ? 19.082 0.131 4.026 1.00 74.00 92 SER A N 1
ATOM 671 C CA . SER A 1 92 ? 19.278 -1.014 4.927 1.00 74.00 92 SER A CA 1
ATOM 672 C C . SER A 1 92 ? 19.497 -2.371 4.228 1.00 74.00 92 SER A C 1
ATOM 674 O O . SER A 1 92 ? 19.837 -3.345 4.897 1.00 74.00 92 SER A O 1
ATOM 676 N N . LYS A 1 93 ? 19.334 -2.447 2.896 1.00 73.75 93 LYS A N 1
ATOM 677 C CA . LYS A 1 93 ? 19.374 -3.674 2.073 1.00 73.75 93 LYS A CA 1
ATOM 678 C C . LYS A 1 93 ? 20.435 -3.573 0.975 1.00 73.75 93 LYS A C 1
ATOM 680 O O . LYS A 1 93 ? 20.145 -3.281 -0.189 1.00 73.75 93 LYS A O 1
ATOM 685 N N . THR A 1 94 ? 21.692 -3.784 1.353 1.00 68.81 94 THR A N 1
ATOM 686 C CA . THR A 1 94 ? 22.892 -3.553 0.528 1.00 68.81 94 THR A CA 1
ATOM 687 C C . THR A 1 94 ? 22.884 -4.292 -0.816 1.00 68.81 94 THR A C 1
ATOM 689 O O . THR A 1 94 ? 23.463 -3.826 -1.797 1.00 68.81 94 THR A O 1
ATOM 692 N N . GLU A 1 95 ? 22.207 -5.434 -0.887 1.00 70.12 95 GLU A N 1
ATOM 693 C CA . GLU A 1 95 ? 22.026 -6.251 -2.086 1.00 70.12 95 GLU A CA 1
ATOM 694 C C . GLU A 1 95 ? 21.114 -5.612 -3.148 1.00 70.12 95 GLU A C 1
ATOM 696 O O . GLU A 1 95 ? 21.265 -5.910 -4.333 1.00 70.12 95 GLU A O 1
ATOM 701 N N . LEU A 1 96 ? 20.221 -4.697 -2.751 1.00 64.75 96 LEU A N 1
ATOM 702 C CA . LEU A 1 96 ? 19.247 -4.040 -3.634 1.00 64.75 96 LEU A CA 1
ATOM 703 C C . LEU A 1 96 ? 19.692 -2.641 -4.100 1.00 64.75 96 LEU A C 1
ATOM 705 O O . LEU A 1 96 ? 19.181 -2.115 -5.088 1.00 64.75 96 LEU A O 1
ATOM 709 N N . GLN A 1 97 ? 20.691 -2.051 -3.440 1.00 60.00 97 GLN A N 1
ATOM 710 C CA . GLN A 1 97 ? 21.125 -0.661 -3.653 1.00 60.00 97 GLN A CA 1
ATOM 711 C C . GLN A 1 97 ? 21.655 -0.360 -5.059 1.00 60.00 97 GLN A C 1
ATOM 713 O O . GLN A 1 97 ? 21.565 0.770 -5.526 1.00 60.00 97 GLN A O 1
ATOM 718 N N . LYS A 1 98 ? 22.220 -1.348 -5.762 1.00 63.84 98 LYS A N 1
ATOM 719 C CA . LYS A 1 98 ? 22.892 -1.114 -7.056 1.00 63.84 98 LYS A CA 1
ATOM 720 C C . LYS A 1 98 ? 21.932 -0.855 -8.223 1.00 63.84 98 LYS A C 1
ATOM 722 O O . LYS A 1 98 ? 22.393 -0.517 -9.310 1.00 63.84 98 LYS A O 1
ATOM 727 N N . GLN A 1 99 ? 20.634 -1.058 -8.015 1.00 57.88 99 GLN A N 1
ATOM 728 C CA . GLN A 1 99 ? 19.637 -1.161 -9.084 1.00 57.88 99 GLN A CA 1
ATOM 729 C C . GLN A 1 99 ? 18.565 -0.059 -9.035 1.00 57.88 99 GLN A C 1
ATOM 731 O O . GLN A 1 99 ? 17.816 0.099 -9.996 1.00 57.88 99 GLN A O 1
ATOM 736 N N . VAL A 1 100 ? 18.512 0.720 -7.950 1.00 50.34 100 VAL A N 1
ATOM 737 C CA . VAL A 1 100 ? 17.541 1.805 -7.757 1.00 50.34 100 VAL A CA 1
ATOM 738 C C . VAL A 1 100 ? 18.089 3.108 -8.340 1.00 50.34 100 VAL A C 1
ATOM 740 O O . VAL A 1 100 ? 19.226 3.494 -8.058 1.00 50.34 100 VAL A O 1
ATOM 743 N N . LYS A 1 101 ? 17.290 3.786 -9.166 1.00 57.00 101 LYS A N 1
ATOM 744 C CA . LYS A 1 101 ? 17.564 5.140 -9.673 1.00 57.00 101 LYS A CA 1
ATOM 745 C C . LYS A 1 101 ? 16.656 6.165 -8.976 1.00 57.00 101 LYS A C 1
ATOM 747 O O . LYS A 1 101 ? 15.576 5.799 -8.521 1.00 57.00 101 LYS A O 1
ATOM 752 N N . GLU A 1 102 ? 17.114 7.419 -8.882 1.00 47.22 102 GLU A N 1
ATOM 753 C CA . GLU A 1 102 ? 16.419 8.518 -8.180 1.00 47.22 102 GLU A CA 1
ATOM 754 C C . GLU A 1 102 ? 14.967 8.747 -8.658 1.00 47.22 102 GLU A C 1
ATOM 756 O O . GLU A 1 102 ? 14.662 8.511 -9.836 1.00 47.22 102 GLU A O 1
ATOM 761 N N . PRO A 1 103 ? 14.076 9.239 -7.772 1.00 47.31 103 PRO A N 1
ATOM 762 C CA . PRO A 1 103 ? 12.657 9.403 -8.073 1.00 47.31 103 PRO A CA 1
ATOM 763 C C . PRO A 1 103 ? 12.266 10.538 -9.008 1.00 47.31 103 PRO A C 1
ATOM 765 O O . PRO A 1 103 ? 12.939 11.557 -9.121 1.00 47.31 103 PRO A O 1
ATOM 768 N N . TRP A 1 104 ? 11.082 10.376 -9.605 1.00 39.19 104 TRP A N 1
ATOM 769 C CA . TRP A 1 104 ? 10.384 11.378 -10.416 1.00 39.19 104 TRP A CA 1
ATOM 770 C C . TRP A 1 104 ? 9.000 11.706 -9.817 1.00 39.19 104 TRP A C 1
ATOM 772 O O . TRP A 1 104 ? 8.270 10.796 -9.430 1.00 39.19 104 TRP A O 1
ATOM 782 N N . CYS A 1 105 ? 8.606 12.990 -9.787 1.00 36.34 105 CYS A N 1
ATOM 783 C CA . CYS A 1 105 ? 7.295 13.465 -9.303 1.00 36.34 105 CYS A CA 1
ATOM 784 C C . CYS A 1 105 ? 6.639 14.451 -10.307 1.00 36.34 105 CYS A C 1
ATOM 786 O O . CYS A 1 105 ? 7.049 15.607 -10.336 1.00 36.34 105 CYS A O 1
ATOM 788 N N . ASP A 1 106 ? 5.614 14.048 -11.086 1.00 43.56 106 ASP A N 1
ATOM 789 C CA . ASP A 1 106 ? 4.621 14.956 -11.732 1.00 43.56 106 ASP A CA 1
ATOM 790 C C . ASP A 1 106 ? 3.390 14.182 -12.306 1.00 43.56 106 ASP A C 1
ATOM 792 O O . ASP A 1 106 ? 3.554 13.351 -13.205 1.00 43.56 106 ASP A O 1
ATOM 796 N N . PRO A 1 107 ? 2.142 14.442 -11.850 1.00 38.16 107 PRO A N 1
ATOM 797 C CA . PRO A 1 107 ? 0.927 13.762 -12.321 1.00 38.16 107 PRO A CA 1
ATOM 798 C C . PRO A 1 107 ? 0.353 14.226 -13.680 1.00 38.16 107 PRO A C 1
ATOM 800 O O . PRO A 1 107 ? -0.419 13.471 -14.273 1.00 38.16 107 PRO A O 1
ATOM 803 N N . ALA A 1 108 ? 0.730 15.382 -14.244 1.00 42.81 108 ALA A N 1
ATOM 804 C CA . ALA A 1 108 ? 0.295 15.760 -15.606 1.00 42.81 108 ALA A CA 1
ATOM 805 C C . ALA A 1 108 ? 0.978 14.909 -16.705 1.00 42.81 108 ALA A C 1
ATOM 807 O O . ALA A 1 108 ? 0.523 14.847 -17.851 1.00 42.81 108 ALA A O 1
ATOM 808 N N . LEU A 1 109 ? 2.058 14.212 -16.342 1.00 43.16 109 LEU A N 1
ATOM 809 C CA . LEU A 1 109 ? 2.879 13.378 -17.213 1.00 43.16 109 LEU A CA 1
ATOM 810 C C . LEU A 1 109 ? 2.357 11.927 -17.314 1.00 43.16 109 LEU A C 1
ATOM 812 O O . LEU A 1 109 ? 2.449 11.322 -18.380 1.00 43.16 109 LEU A O 1
ATOM 816 N N . ALA A 1 110 ? 1.734 11.381 -16.262 1.00 42.56 110 ALA A N 1
ATOM 817 C CA . ALA A 1 110 ? 1.283 9.982 -16.221 1.00 42.56 110 ALA A CA 1
ATOM 818 C C . ALA A 1 110 ? 0.115 9.675 -17.189 1.00 42.56 110 ALA A C 1
ATOM 820 O O . ALA A 1 110 ? 0.128 8.654 -17.881 1.00 42.56 110 ALA A O 1
ATOM 821 N N . GLU A 1 111 ? -0.871 10.573 -17.304 1.00 39.19 111 GLU A N 1
ATOM 822 C CA . GLU A 1 111 ? -2.013 10.409 -18.223 1.00 39.19 111 GLU A CA 1
ATOM 823 C C . GLU A 1 111 ? -1.609 10.599 -19.700 1.00 39.19 111 GLU A C 1
ATOM 825 O O . GLU A 1 111 ? -2.106 9.894 -20.584 1.00 39.19 111 GLU A O 1
ATOM 830 N N . LYS A 1 112 ? -0.648 11.493 -19.971 1.00 45.72 112 LYS A N 1
ATOM 831 C CA . LYS A 1 112 ? -0.019 11.653 -21.290 1.00 45.72 112 LYS A CA 1
ATOM 832 C C . LYS A 1 112 ? 0.826 10.425 -21.667 1.00 45.72 112 LYS A C 1
ATOM 834 O O . LYS A 1 112 ? 0.760 9.988 -22.808 1.00 45.72 112 LYS A O 1
ATOM 839 N N . ILE A 1 113 ? 1.549 9.811 -20.724 1.00 47.44 113 ILE A N 1
ATOM 840 C CA . ILE A 1 113 ? 2.389 8.615 -20.946 1.00 47.44 113 ILE A CA 1
ATOM 841 C C . ILE A 1 113 ? 1.573 7.365 -21.311 1.00 47.44 113 ILE A C 1
ATOM 843 O O . ILE A 1 113 ? 1.984 6.614 -22.195 1.00 47.44 113 ILE A O 1
ATOM 847 N N . LEU A 1 114 ? 0.416 7.131 -20.681 1.00 50.59 114 LEU A N 1
ATOM 848 C CA . LEU A 1 114 ? -0.422 5.968 -21.015 1.00 50.59 114 LEU A CA 1
ATOM 849 C C . LEU A 1 114 ? -1.112 6.120 -22.383 1.00 50.59 114 LEU A C 1
ATOM 851 O O . LEU A 1 114 ? -1.233 5.138 -23.114 1.00 50.59 114 LEU A O 1
ATOM 855 N N . LYS A 1 115 ? -1.509 7.347 -22.756 1.00 51.59 115 LYS A N 1
ATOM 856 C CA . LYS A 1 115 ? -2.139 7.659 -24.054 1.00 51.59 115 LYS A CA 1
ATOM 857 C C . LYS A 1 115 ? -1.131 7.757 -25.214 1.00 51.59 115 LYS A C 1
ATOM 859 O O . LYS A 1 115 ? -1.394 7.185 -26.267 1.00 51.59 115 LYS A O 1
ATOM 864 N N . ASP A 1 116 ? 0.038 8.377 -25.027 1.00 51.91 116 ASP A N 1
ATOM 865 C CA . ASP A 1 116 ? 1.139 8.382 -26.016 1.00 51.91 116 ASP A CA 1
ATOM 866 C C . ASP A 1 116 ? 1.837 7.007 -26.115 1.00 51.91 116 ASP A C 1
ATOM 868 O O . ASP A 1 116 ? 2.488 6.683 -27.111 1.00 51.91 116 ASP A O 1
ATOM 872 N N . GLY A 1 117 ? 1.709 6.175 -25.075 1.00 56.50 117 GLY A N 1
ATOM 873 C CA . GLY A 1 117 ? 2.380 4.882 -24.947 1.00 56.50 117 GLY A CA 1
ATOM 874 C C . GLY A 1 117 ? 1.912 3.811 -25.932 1.00 56.50 117 GLY A C 1
ATOM 875 O O . GLY A 1 117 ? 2.665 2.871 -26.184 1.00 56.50 117 GLY A O 1
ATOM 876 N N . GLY A 1 118 ? 0.736 3.963 -26.551 1.00 59.25 118 GLY A N 1
ATOM 877 C CA . GLY A 1 118 ? 0.236 3.049 -27.587 1.00 59.25 118 GLY A CA 1
ATOM 878 C C . GLY A 1 118 ? -0.114 1.645 -27.082 1.00 59.25 118 GLY A C 1
ATOM 879 O O . GLY A 1 118 ? -0.094 0.700 -27.865 1.00 59.25 118 GLY A O 1
ATOM 880 N N . PHE A 1 119 ? -0.396 1.493 -25.786 1.00 64.81 119 PHE A N 1
ATOM 881 C CA . PHE A 1 119 ? -0.737 0.203 -25.187 1.00 64.81 119 PHE A CA 1
ATOM 882 C C . PHE A 1 119 ? -2.054 -0.329 -25.768 1.00 64.81 119 PHE A C 1
ATOM 884 O O . PHE A 1 119 ? -3.103 0.302 -25.634 1.00 64.81 119 PHE A O 1
ATOM 891 N N . SER A 1 120 ? -1.984 -1.480 -26.439 1.00 58.56 120 SER A N 1
ATOM 892 C CA . SER A 1 120 ? -3.065 -2.019 -27.277 1.00 58.56 120 SER A CA 1
ATOM 893 C C . SER A 1 120 ? -3.868 -3.136 -26.599 1.00 58.56 120 SER A C 1
ATOM 895 O O . SER A 1 120 ? -4.986 -3.437 -27.022 1.00 58.56 120 S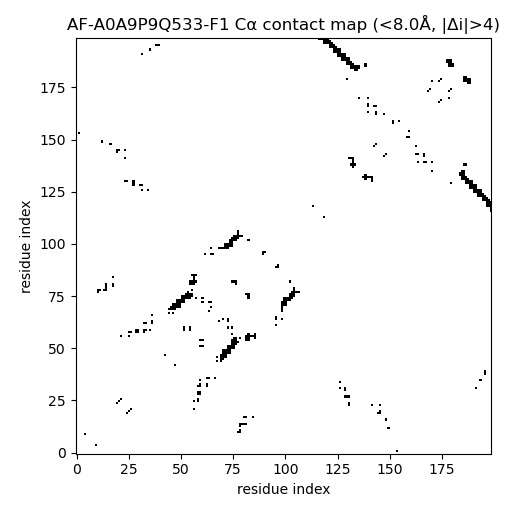ER A O 1
ATOM 897 N N . LYS A 1 121 ? -3.333 -3.728 -25.522 1.00 53.69 121 LYS A N 1
ATOM 898 C CA . LYS A 1 121 ? -3.992 -4.787 -24.752 1.00 53.69 121 LYS A CA 1
ATOM 899 C C . LYS A 1 121 ? -3.678 -4.670 -23.263 1.00 53.69 121 LYS A C 1
ATOM 901 O O . LYS A 1 121 ? -2.510 -4.554 -22.892 1.00 53.69 121 LYS A O 1
ATOM 906 N N . ALA A 1 122 ? -4.720 -4.733 -22.432 1.00 46.44 122 ALA A N 1
ATOM 907 C CA . ALA A 1 122 ? -4.618 -4.730 -20.979 1.00 46.44 122 ALA A CA 1
ATOM 908 C C . ALA A 1 122 ? -5.435 -5.875 -20.364 1.00 46.44 122 ALA A C 1
ATOM 910 O O . ALA A 1 122 ? -6.625 -6.009 -20.649 1.00 46.44 122 ALA A O 1
ATOM 911 N N . ASP A 1 123 ? -4.793 -6.669 -19.512 1.00 54.94 123 ASP A N 1
ATOM 912 C CA . ASP A 1 123 ? -5.418 -7.732 -18.731 1.00 54.94 123 ASP A CA 1
ATOM 913 C C . ASP A 1 123 ? -5.595 -7.257 -17.283 1.00 54.94 123 ASP A C 1
ATOM 915 O O . ASP A 1 123 ? -4.674 -6.696 -16.687 1.00 54.94 123 ASP A O 1
ATOM 919 N N . PHE A 1 124 ? -6.781 -7.480 -16.713 1.00 43.25 124 PHE A N 1
ATOM 920 C CA . PHE A 1 124 ? -7.136 -7.038 -15.364 1.00 43.25 124 PHE A CA 1
ATOM 921 C C . PHE A 1 124 ? -7.427 -8.235 -14.466 1.00 43.25 124 PHE A C 1
ATOM 923 O O . PHE A 1 124 ? -8.190 -9.127 -14.828 1.00 43.25 124 PHE A O 1
ATOM 930 N N . THR A 1 125 ? -6.863 -8.227 -13.264 1.00 53.41 125 THR A N 1
ATOM 931 C CA . THR A 1 125 ? -7.157 -9.200 -12.211 1.00 53.41 125 THR A CA 1
ATOM 932 C C . THR A 1 125 ? -7.496 -8.471 -10.921 1.00 53.41 125 THR A C 1
ATOM 934 O O . THR A 1 125 ? -6.838 -7.503 -10.554 1.00 53.41 125 THR A O 1
ATOM 937 N N . VAL A 1 126 ? -8.517 -8.944 -10.207 1.00 55.16 126 VAL A N 1
ATOM 938 C CA . VAL A 1 126 ? -8.813 -8.459 -8.856 1.00 55.16 126 VAL A CA 1
ATOM 939 C C . VAL A 1 126 ? -8.132 -9.378 -7.853 1.00 55.16 126 VAL A C 1
ATOM 941 O O . VAL A 1 126 ? -8.492 -10.549 -7.739 1.00 55.16 126 VAL A O 1
ATOM 944 N N . VAL A 1 127 ? -7.170 -8.833 -7.115 1.00 67.00 127 VAL A N 1
ATOM 945 C CA . VAL A 1 127 ? -6.523 -9.503 -5.987 1.00 67.00 127 VAL A CA 1
ATOM 946 C C . VAL A 1 127 ? -7.262 -9.113 -4.714 1.00 67.00 127 VAL A C 1
ATOM 948 O O . VAL A 1 127 ? -7.681 -7.968 -4.535 1.00 67.00 127 VAL A O 1
ATOM 951 N N . LYS A 1 128 ? -7.468 -10.090 -3.840 1.00 72.56 128 LYS A N 1
ATOM 952 C CA . LYS A 1 128 ? -8.118 -9.904 -2.549 1.00 72.56 128 LYS A CA 1
ATOM 953 C C . LYS A 1 128 ? -7.080 -10.143 -1.466 1.00 72.56 128 LYS A C 1
ATOM 955 O O . LYS A 1 128 ? -6.467 -11.202 -1.473 1.00 72.56 128 LYS A O 1
ATOM 960 N N . GLU A 1 129 ? -6.914 -9.192 -0.562 1.00 79.38 129 GLU A N 1
ATOM 961 C CA . GLU A 1 129 ? -6.024 -9.322 0.593 1.00 79.38 129 GLU A CA 1
ATOM 962 C C . GLU A 1 129 ? -6.680 -8.675 1.811 1.00 79.38 129 GLU A C 1
ATOM 964 O O . GLU A 1 129 ? -7.508 -7.781 1.652 1.00 79.38 129 GLU A O 1
ATOM 969 N N . GLY A 1 130 ? -6.371 -9.130 3.021 1.00 80.88 130 GLY A N 1
ATOM 970 C CA . GLY A 1 130 ? -6.978 -8.561 4.222 1.00 80.88 130 GLY A CA 1
ATOM 971 C C . GLY A 1 130 ? -6.132 -7.475 4.883 1.00 80.88 130 GLY A C 1
ATOM 972 O O . GLY A 1 130 ? -4.904 -7.541 4.915 1.00 80.88 130 GLY A O 1
A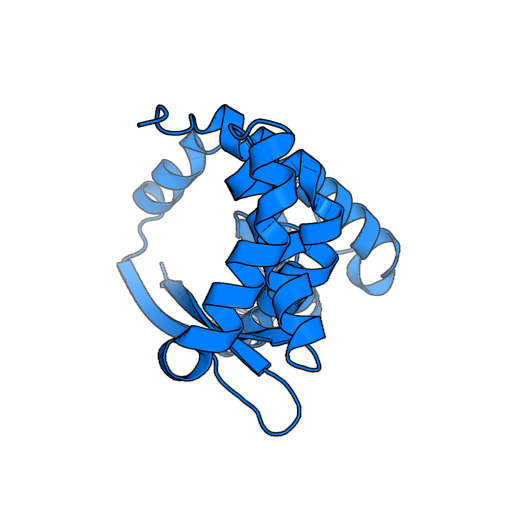TOM 973 N N . LEU A 1 131 ? -6.803 -6.478 5.457 1.00 82.19 131 LEU A N 1
ATOM 974 C CA . LEU A 1 131 ? -6.221 -5.600 6.468 1.00 82.19 131 LEU A CA 1
ATOM 975 C C . LEU A 1 131 ? -6.554 -6.185 7.842 1.00 82.19 131 LEU A C 1
ATOM 977 O O . LEU A 1 131 ? -7.719 -6.200 8.239 1.00 82.19 131 LEU A O 1
ATOM 981 N N . TRP A 1 132 ? -5.536 -6.686 8.539 1.00 86.75 132 TRP A N 1
ATOM 982 C CA . TRP A 1 132 ? -5.709 -7.614 9.657 1.00 86.75 132 TRP A CA 1
ATOM 983 C C . TRP A 1 132 ? -5.340 -7.017 11.016 1.00 86.75 132 TRP A C 1
ATOM 985 O O . TRP A 1 132 ? -4.309 -6.360 11.160 1.00 86.75 132 TRP A O 1
ATOM 995 N N . GLY A 1 133 ? -6.134 -7.348 12.033 1.00 87.19 133 GLY A N 1
ATOM 996 C CA . GLY A 1 133 ? -5.755 -7.333 13.441 1.00 87.19 133 GLY A CA 1
ATOM 997 C C . GLY A 1 133 ? -5.555 -8.756 13.965 1.00 87.19 133 GLY A C 1
ATOM 998 O O . GLY A 1 133 ? -6.174 -9.703 13.483 1.00 87.19 133 GLY A O 1
ATOM 999 N N . LYS A 1 134 ? -4.672 -8.918 14.957 1.00 87.69 134 LYS A N 1
ATOM 1000 C CA . LYS A 1 134 ? -4.420 -10.223 15.598 1.00 87.69 134 LYS A CA 1
ATOM 1001 C C . LYS A 1 134 ? -5.685 -10.794 16.253 1.00 87.69 134 LYS A C 1
ATOM 1003 O O . LYS A 1 134 ? -5.890 -11.996 16.264 1.00 87.69 134 LYS A O 1
ATOM 1008 N N . ASP A 1 135 ? -6.498 -9.915 16.805 1.00 88.88 135 ASP A N 1
ATOM 1009 C CA . ASP A 1 135 ? -7.775 -10.180 17.450 1.00 88.88 135 ASP A CA 1
ATOM 1010 C C . ASP A 1 135 ? -8.672 -8.951 17.236 1.00 88.88 135 ASP A C 1
ATOM 1012 O O . ASP A 1 135 ? -8.288 -8.002 16.543 1.00 88.88 135 ASP A O 1
ATOM 1016 N N . GLU A 1 136 ? -9.877 -8.979 17.793 1.00 87.88 136 GLU A N 1
ATOM 1017 C CA . GLU A 1 136 ? -10.881 -7.925 17.629 1.00 87.88 136 GLU A CA 1
ATOM 1018 C C . GLU A 1 136 ? -10.371 -6.549 18.081 1.00 87.88 136 GLU A C 1
ATOM 1020 O O . GLU A 1 136 ? -10.486 -5.564 17.350 1.00 87.88 136 GLU A O 1
ATOM 1025 N N . GLU A 1 137 ? -9.712 -6.489 19.237 1.00 90.50 137 GLU A N 1
ATOM 1026 C CA . GLU A 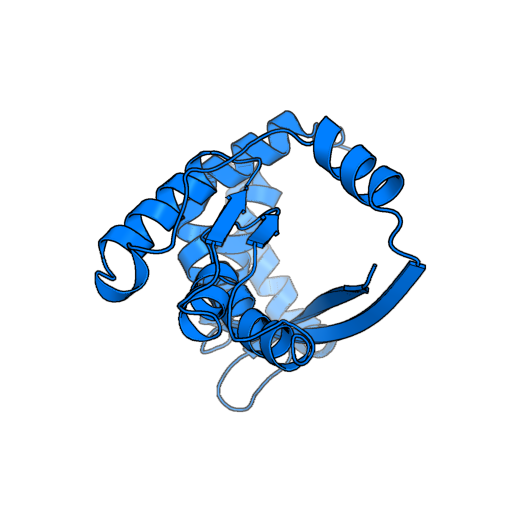1 137 ? -9.118 -5.259 19.769 1.00 90.50 137 GLU A CA 1
ATOM 1027 C C . GLU A 1 137 ? -7.943 -4.780 18.910 1.00 90.50 137 GLU A C 1
ATOM 1029 O O . GLU A 1 137 ? -7.820 -3.593 18.588 1.00 90.50 137 GLU A O 1
ATOM 1034 N N . GLY A 1 138 ? -7.104 -5.711 18.455 1.00 87.88 138 GLY A N 1
ATOM 1035 C CA . GLY A 1 138 ? -6.057 -5.439 17.483 1.00 87.88 138 GLY A CA 1
ATOM 1036 C C . GLY A 1 138 ? -6.618 -4.870 16.181 1.00 87.88 138 GLY A C 1
ATOM 1037 O O . GLY A 1 138 ? -6.016 -3.969 15.598 1.00 87.88 138 GLY A O 1
ATOM 1038 N N . PHE A 1 139 ? -7.781 -5.342 15.739 1.00 89.62 139 PHE A N 1
ATOM 1039 C CA . PHE A 1 139 ? -8.418 -4.870 14.517 1.00 89.62 139 PHE A CA 1
ATOM 1040 C C . PHE A 1 139 ? -9.068 -3.491 14.685 1.00 89.62 139 PHE A C 1
ATOM 1042 O O . PHE A 1 139 ? -8.859 -2.619 13.840 1.00 89.62 139 PHE A O 1
ATOM 1049 N N . LYS A 1 140 ? -9.744 -3.224 15.811 1.00 90.50 140 LYS A N 1
ATOM 1050 C CA . LYS A 1 140 ? -10.226 -1.875 16.172 1.00 90.50 140 LYS A CA 1
ATOM 1051 C C . LYS A 1 140 ? -9.082 -0.863 16.172 1.00 90.50 140 LYS A C 1
ATOM 1053 O O . LYS A 1 140 ? -9.210 0.223 15.606 1.00 90.50 140 LYS A O 1
ATOM 1058 N N . LYS A 1 141 ? -7.928 -1.242 16.731 1.00 88.94 141 LYS A N 1
ATOM 1059 C CA . LYS A 1 141 ? -6.716 -0.416 16.707 1.00 88.94 141 LYS A CA 1
ATOM 1060 C C . LYS A 1 141 ? -6.220 -0.162 15.282 1.00 88.94 141 LYS A C 1
ATOM 1062 O O . LYS A 1 141 ? -5.908 0.977 14.949 1.00 88.94 141 LYS A O 1
ATOM 1067 N N . VAL A 1 142 ? -6.204 -1.183 14.425 1.00 84.94 142 VAL A N 1
ATOM 1068 C CA . VAL A 1 142 ? -5.848 -1.036 13.004 1.00 84.94 142 VAL A CA 1
ATOM 1069 C C . VAL A 1 142 ? -6.793 -0.062 12.295 1.00 84.94 142 VAL A C 1
ATOM 1071 O O . VAL A 1 142 ? -6.317 0.811 11.571 1.00 84.94 142 VAL A O 1
ATOM 1074 N N . LEU A 1 143 ? -8.106 -0.139 12.527 1.00 85.44 143 LEU A N 1
ATOM 1075 C CA . LEU A 1 143 ? -9.063 0.811 11.950 1.00 85.44 143 LEU A CA 1
ATOM 1076 C C . LEU A 1 143 ? -8.836 2.240 12.461 1.00 85.44 143 LEU A C 1
ATOM 1078 O O . LEU A 1 143 ? -8.832 3.185 11.672 1.00 85.44 143 LEU A O 1
ATOM 1082 N N . LEU A 1 144 ? -8.607 2.398 13.765 1.00 85.88 144 LEU A N 1
ATOM 1083 C CA . LEU A 1 144 ? -8.377 3.697 14.393 1.00 85.88 144 LEU A CA 1
ATOM 1084 C C . LEU A 1 144 ? -7.097 4.364 13.878 1.00 85.88 144 LEU A C 1
ATOM 1086 O O . LEU A 1 144 ? -7.112 5.550 13.564 1.00 85.88 144 LEU A O 1
ATOM 1090 N N . GLU A 1 145 ? -6.008 3.610 13.747 1.00 80.81 145 GLU A N 1
ATOM 1091 C CA . GLU A 1 145 ? -4.718 4.125 13.276 1.00 80.81 145 GLU A CA 1
ATOM 1092 C C . GLU A 1 145 ? -4.753 4.488 11.783 1.00 80.81 145 GLU A C 1
ATOM 1094 O O . GLU A 1 145 ? -4.263 5.549 11.400 1.00 80.81 145 GLU A O 1
ATOM 1099 N N . ASN A 1 146 ? -5.363 3.646 10.940 1.00 73.19 146 ASN A N 1
ATOM 1100 C CA . ASN A 1 146 ? -5.367 3.855 9.487 1.00 73.19 146 ASN A CA 1
ATOM 1101 C C . ASN A 1 146 ? -6.414 4.874 9.029 1.00 73.19 146 ASN A C 1
ATOM 1103 O O . ASN A 1 146 ? -6.141 5.699 8.159 1.00 73.19 146 ASN A O 1
ATOM 1107 N N . PHE A 1 147 ? -7.616 4.835 9.606 1.00 71.94 147 PHE A N 1
ATOM 1108 C CA . PHE A 1 147 ? -8.716 5.695 9.173 1.00 71.94 147 PHE A CA 1
ATOM 1109 C C . PHE A 1 147 ? -8.920 6.897 10.083 1.00 71.94 147 PHE A C 1
ATOM 1111 O O . PHE A 1 147 ? -9.517 7.881 9.647 1.00 71.94 147 PHE A O 1
ATOM 1118 N N . GLY A 1 148 ? -8.413 6.873 11.316 1.00 73.56 148 GLY A N 1
ATOM 1119 C CA . GLY A 1 148 ? -8.643 7.948 12.271 1.00 73.56 148 GLY A CA 1
ATOM 1120 C C . GLY A 1 148 ? -8.052 9.271 11.817 1.00 73.56 148 GLY A C 1
ATOM 1121 O O . GLY A 1 148 ? -8.771 10.264 11.765 1.00 73.56 148 GLY A O 1
ATOM 1122 N N . THR A 1 149 ? -6.789 9.297 11.395 1.00 67.19 149 THR A N 1
ATOM 1123 C CA . THR A 1 149 ? -6.127 10.547 10.985 1.00 67.19 149 THR A CA 1
ATOM 1124 C C . THR A 1 149 ? -6.781 11.174 9.749 1.00 67.19 149 THR A C 1
ATOM 1126 O O . THR A 1 149 ? -6.904 12.395 9.662 1.00 67.19 149 THR A O 1
ATOM 1129 N N . MET A 1 150 ? -7.281 10.347 8.824 1.00 64.94 150 MET A N 1
ATOM 1130 C CA . MET A 1 150 ? -8.015 10.817 7.645 1.00 64.94 150 MET A CA 1
ATOM 1131 C C . MET A 1 150 ? -9.442 11.274 7.980 1.00 64.94 150 MET A C 1
ATOM 1133 O O . MET A 1 150 ? -9.885 12.312 7.490 1.00 64.94 150 MET A O 1
ATOM 1137 N N . THR A 1 151 ? -10.153 10.533 8.833 1.00 69.44 151 THR A N 1
ATOM 1138 C CA . THR A 1 151 ? -11.569 10.783 9.162 1.00 69.44 151 THR A CA 1
ATOM 1139 C C . THR A 1 151 ? -11.735 11.971 10.109 1.00 69.44 151 THR A C 1
ATOM 1141 O O . THR A 1 151 ? -12.679 12.746 9.986 1.00 69.44 151 THR A O 1
ATOM 1144 N N . MET A 1 152 ? -10.787 12.161 11.028 1.00 75.12 152 MET A N 1
ATOM 1145 C CA . MET A 1 152 ? -10.867 13.154 12.102 1.00 75.12 152 MET A CA 1
ATOM 1146 C C . MET A 1 152 ? -10.367 14.546 11.727 1.00 75.12 152 MET A C 1
ATOM 1148 O O . MET A 1 152 ? -10.414 15.455 12.555 1.00 75.12 152 MET A O 1
ATOM 1152 N N . ARG A 1 153 ? -9.870 14.751 10.504 1.00 67.00 153 ARG A N 1
ATOM 1153 C CA . ARG A 1 153 ? -9.188 15.999 10.126 1.00 67.00 153 ARG A CA 1
ATOM 1154 C C . ARG A 1 153 ? -10.040 17.251 10.373 1.00 67.00 153 ARG A C 1
ATOM 1156 O O . ARG A 1 153 ? -9.509 18.253 10.839 1.00 67.00 153 ARG A O 1
ATOM 1163 N N . ASN A 1 154 ? -11.351 17.152 10.152 1.00 74.88 154 ASN A N 1
ATOM 1164 C CA . ASN A 1 154 ? -12.312 18.245 10.351 1.00 74.88 154 ASN A CA 1
ATOM 1165 C C . ASN A 1 154 ? -13.151 18.101 11.629 1.00 74.88 154 ASN A C 1
ATOM 1167 O O . ASN A 1 154 ? -14.142 18.805 11.791 1.00 74.88 154 ASN A O 1
ATOM 1171 N N . TRP A 1 155 ? -12.793 17.163 12.503 1.00 84.44 155 TRP A N 1
ATOM 1172 C CA . TRP A 1 155 ? -13.504 16.913 13.752 1.00 84.44 155 TRP A CA 1
ATOM 1173 C C . TRP A 1 155 ? -12.903 17.763 14.867 1.00 84.44 155 TRP A C 1
ATOM 1175 O O . TRP A 1 155 ? -11.677 17.893 14.971 1.00 84.44 155 TRP A O 1
ATOM 1185 N N . THR A 1 156 ? -13.771 18.298 15.716 1.00 88.50 156 THR A N 1
ATOM 1186 C CA . THR A 1 156 ? -13.415 18.906 17.001 1.00 88.50 156 THR A CA 1
ATOM 1187 C C . THR A 1 156 ? -12.775 17.872 17.925 1.00 88.50 156 THR A C 1
ATOM 1189 O O . THR A 1 156 ? -13.001 16.674 17.774 1.00 88.50 156 THR A O 1
ATOM 1192 N N . GLU A 1 157 ? -12.013 18.304 18.931 1.00 87.69 157 GLU A N 1
ATOM 1193 C CA . GLU A 1 157 ? -11.403 17.383 19.906 1.00 87.69 157 GLU A CA 1
ATOM 1194 C C . GLU A 1 157 ? -12.434 16.457 20.571 1.00 87.69 157 GLU A C 1
ATOM 1196 O O . GLU A 1 157 ? -12.179 15.269 20.760 1.00 87.69 157 GLU A O 1
ATOM 1201 N N . GLN A 1 158 ? -13.628 16.981 20.850 1.00 88.75 158 GLN A N 1
ATOM 1202 C CA . GLN A 1 158 ? -14.737 16.234 21.444 1.00 88.75 158 GLN A CA 1
ATOM 1203 C C . GLN A 1 158 ? -15.276 15.152 20.503 1.00 88.75 158 GLN A C 1
ATOM 1205 O O . GLN A 1 158 ? -15.614 14.060 20.949 1.00 88.75 158 GLN A O 1
ATOM 1210 N N . GLU A 1 159 ? -15.356 15.432 19.203 1.00 86.31 159 GLU A N 1
ATOM 1211 C CA . GLU A 1 159 ? -15.732 14.436 18.197 1.00 86.31 159 GLU A CA 1
ATOM 1212 C C . GLU A 1 159 ? -14.624 13.394 18.019 1.00 86.31 159 GLU A C 1
ATOM 1214 O O . GLU A 1 159 ? -14.909 12.199 17.971 1.00 86.31 159 GLU A O 1
ATOM 1219 N N . ARG A 1 160 ? -13.353 13.819 17.989 1.00 86.75 160 ARG A N 1
ATOM 1220 C CA . ARG A 1 160 ? -12.195 12.912 17.893 1.00 86.75 160 ARG A CA 1
ATOM 1221 C C . ARG A 1 160 ? -12.133 11.936 19.061 1.00 86.75 160 ARG A C 1
ATOM 1223 O O . ARG A 1 160 ? -11.881 10.753 18.852 1.00 86.75 160 ARG A O 1
ATOM 1230 N N . ALA A 1 161 ? -12.434 12.408 20.269 1.00 89.88 161 ALA A N 1
ATOM 1231 C CA . ALA A 1 161 ? -12.478 11.578 21.469 1.00 89.88 161 ALA A CA 1
ATOM 1232 C C . ALA A 1 161 ? -13.527 10.451 21.392 1.00 89.88 161 ALA A C 1
ATOM 1234 O O . ALA A 1 161 ? -13.370 9.436 22.064 1.00 89.88 161 ALA A O 1
ATOM 1235 N N . LYS A 1 162 ? -14.565 10.598 20.556 1.00 91.56 162 LYS A N 1
ATOM 1236 C CA . LYS A 1 162 ? -15.604 9.577 20.340 1.00 91.56 162 LYS A CA 1
ATOM 1237 C C . LYS A 1 162 ? -15.249 8.559 19.262 1.00 91.56 162 LYS A C 1
ATOM 1239 O O . LYS A 1 162 ? -15.930 7.545 19.145 1.00 91.56 162 LYS A O 1
ATOM 1244 N N . LEU A 1 163 ? -14.210 8.798 18.458 1.00 88.25 163 LEU A N 1
ATOM 1245 C CA . LEU A 1 163 ? -13.876 7.889 17.364 1.00 88.25 163 LEU A CA 1
ATOM 1246 C C . LEU A 1 163 ? -13.600 6.449 17.836 1.00 88.25 163 LEU A C 1
ATOM 1248 O O . LEU A 1 163 ? -14.128 5.539 17.196 1.00 88.25 163 LEU A O 1
ATOM 1252 N N . PRO A 1 164 ? -12.843 6.202 18.926 1.00 91.62 164 PRO A N 1
ATOM 1253 C CA . PRO A 1 164 ? -12.650 4.841 19.423 1.00 91.62 164 PRO A CA 1
ATOM 1254 C C . PRO A 1 164 ? -13.977 4.140 19.732 1.00 91.62 164 PRO A C 1
ATOM 1256 O O . PRO A 1 164 ? -14.167 3.001 19.326 1.00 91.62 164 PRO A O 1
ATOM 1259 N N . GLU A 1 165 ? -14.926 4.844 20.357 1.00 92.56 165 GLU A N 1
ATOM 1260 C CA . GLU A 1 165 ? -16.262 4.317 20.660 1.00 92.56 165 GLU A CA 1
ATOM 1261 C C . GLU A 1 165 ? -17.035 3.961 19.383 1.00 92.56 165 GLU A C 1
ATOM 1263 O O . GLU A 1 165 ? -17.614 2.881 19.291 1.00 92.56 165 GLU A O 1
ATOM 1268 N N . TYR A 1 166 ? -17.019 4.833 18.370 1.00 90.75 166 TYR A N 1
ATOM 1269 C CA . TYR A 1 166 ? -17.692 4.560 17.099 1.00 90.75 166 TYR A CA 1
ATOM 1270 C C . TYR A 1 166 ? -17.084 3.375 16.353 1.00 90.75 166 TYR A C 1
ATOM 1272 O O . TYR A 1 166 ? -17.826 2.576 15.783 1.00 90.75 166 TYR A O 1
ATOM 1280 N N . ILE A 1 167 ? -15.756 3.246 16.359 1.00 89.12 167 ILE A N 1
ATOM 1281 C CA . ILE A 1 167 ? -15.073 2.106 15.744 1.00 89.12 167 ILE A CA 1
ATOM 1282 C C . ILE A 1 167 ? -15.436 0.819 16.478 1.00 89.12 167 ILE A C 1
ATOM 1284 O O . ILE A 1 167 ? -15.816 -0.141 15.811 1.00 89.12 167 ILE A O 1
ATOM 1288 N N . SER A 1 168 ? -15.393 0.811 17.815 1.00 91.00 168 SER A N 1
ATOM 1289 C CA . SER A 1 168 ? -15.826 -0.345 18.603 1.00 91.00 168 SER A CA 1
ATOM 1290 C C . SER A 1 168 ? -17.260 -0.719 18.266 1.00 91.00 168 SER A C 1
ATOM 1292 O O . SER A 1 168 ? -17.508 -1.841 17.854 1.00 91.00 168 SER A O 1
ATOM 1294 N N . LYS A 1 169 ? -18.184 0.246 18.287 1.00 90.81 169 LYS A N 1
ATOM 1295 C CA . LYS A 1 169 ? -19.587 0.002 17.948 1.00 90.81 169 LYS A CA 1
ATOM 1296 C C . LYS A 1 169 ? -19.760 -0.620 16.560 1.00 90.81 169 LYS A C 1
ATOM 1298 O O . LYS A 1 169 ? -20.529 -1.561 16.400 1.00 90.81 169 LYS A O 1
ATOM 1303 N N . VAL A 1 170 ? -19.064 -0.102 15.547 1.00 87.81 170 VAL A N 1
ATOM 1304 C CA . VAL A 1 170 ? -19.152 -0.642 14.182 1.00 87.81 170 VAL A CA 1
ATOM 1305 C C . VAL A 1 170 ? -18.594 -2.061 14.112 1.00 87.81 170 VAL A C 1
ATOM 1307 O O . VAL A 1 170 ? -19.228 -2.910 13.492 1.00 87.81 170 VAL A O 1
ATOM 1310 N N . VAL A 1 171 ? -17.447 -2.333 14.737 1.00 88.31 171 VAL A N 1
ATOM 1311 C CA . VAL A 1 171 ? -16.866 -3.683 14.770 1.00 88.31 171 VAL A CA 1
ATOM 1312 C C . VAL A 1 171 ? -17.795 -4.645 15.512 1.00 88.31 171 VAL A C 1
ATOM 1314 O O . VAL A 1 171 ? -18.191 -5.651 14.935 1.00 88.31 171 VAL A O 1
ATOM 1317 N N . ASP A 1 172 ? -18.235 -4.296 16.717 1.00 88.69 172 ASP A N 1
ATOM 1318 C CA . ASP A 1 172 ? -19.038 -5.164 17.582 1.00 88.69 172 ASP A CA 1
ATOM 1319 C C . ASP A 1 172 ? -20.404 -5.490 16.952 1.00 88.69 172 ASP A C 1
ATOM 1321 O O . ASP A 1 172 ? -20.845 -6.639 16.947 1.00 88.69 172 ASP A O 1
ATOM 1325 N N . GLU A 1 173 ? -21.080 -4.483 16.385 1.00 89.12 173 GLU A N 1
ATOM 1326 C CA . GLU A 1 173 ? -22.444 -4.629 15.857 1.00 89.12 173 GLU A CA 1
ATOM 1327 C C . GLU A 1 173 ? -22.492 -5.108 14.404 1.00 89.12 173 GLU A C 1
ATOM 1329 O O . GLU A 1 173 ? -23.532 -5.590 13.944 1.00 89.12 173 GLU A O 1
ATOM 1334 N N . GLN A 1 174 ? -21.422 -4.902 13.633 1.00 82.94 174 GLN A N 1
ATOM 1335 C CA . GLN A 1 174 ? -21.442 -5.147 12.191 1.00 82.94 174 GLN A CA 1
ATOM 1336 C C . GLN A 1 174 ? -20.361 -6.106 11.707 1.00 82.94 174 GLN A C 1
ATOM 1338 O O . GLN A 1 174 ? -20.298 -6.312 10.498 1.00 82.94 174 GLN A O 1
ATOM 1343 N N . GLN A 1 175 ? -19.561 -6.723 12.583 1.00 80.50 175 GLN A N 1
ATOM 1344 C CA . GLN A 1 175 ? -18.493 -7.646 12.176 1.00 80.50 175 GLN A CA 1
ATOM 1345 C C . GLN A 1 175 ? -18.940 -8.668 11.124 1.00 80.50 175 GLN A C 1
ATOM 1347 O O . GLN A 1 175 ? -18.282 -8.793 10.097 1.00 80.50 175 GLN A O 1
ATOM 1352 N N . ASP A 1 176 ? -20.113 -9.285 11.275 1.00 81.50 176 ASP A N 1
ATOM 1353 C CA . ASP A 1 176 ? -20.625 -10.295 10.335 1.00 81.50 176 ASP A CA 1
ATOM 1354 C C . ASP A 1 176 ? -20.844 -9.765 8.906 1.00 81.50 176 ASP A C 1
ATOM 1356 O O . ASP A 1 176 ? -21.001 -10.534 7.958 1.00 81.50 176 ASP A O 1
ATOM 1360 N N . LYS A 1 177 ? -20.894 -8.439 8.732 1.00 77.06 177 LYS A N 1
ATOM 1361 C CA . LYS A 1 177 ? -21.152 -7.781 7.445 1.00 77.06 177 LYS A CA 1
ATOM 1362 C C . LYS A 1 177 ? -19.886 -7.433 6.676 1.00 77.06 177 LYS A C 1
ATOM 1364 O O . LYS A 1 177 ? -19.950 -7.323 5.452 1.00 77.06 177 LYS A O 1
ATOM 1369 N N . PHE A 1 178 ? -18.778 -7.170 7.366 1.00 72.06 178 PHE A N 1
ATOM 1370 C CA . PHE A 1 178 ? -17.578 -6.617 6.727 1.00 72.06 178 PHE A CA 1
ATOM 1371 C C . PHE A 1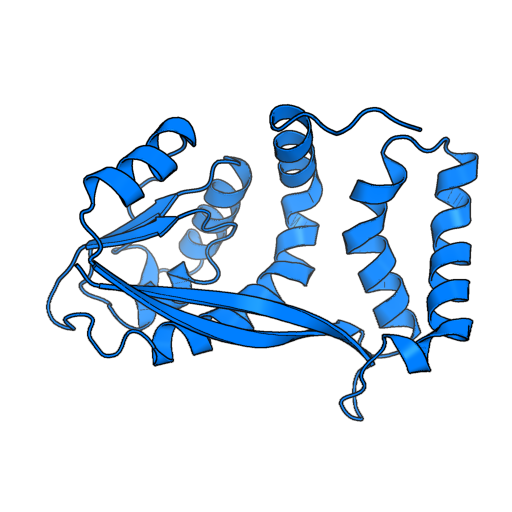 178 ? -16.268 -7.232 7.224 1.00 72.06 178 PHE A C 1
ATOM 1373 O O . PHE A 1 178 ? -15.279 -7.186 6.487 1.00 72.06 178 PHE A O 1
ATOM 1380 N N . CYS A 1 179 ? -16.261 -7.844 8.410 1.00 82.00 179 CYS A N 1
ATOM 1381 C CA . CYS A 1 179 ? -15.109 -8.573 8.905 1.00 82.00 179 CYS A CA 1
ATOM 1382 C C . CYS A 1 179 ? -14.997 -9.950 8.240 1.00 82.00 179 CYS A C 1
ATOM 1384 O O . CYS A 1 179 ? -15.980 -10.637 7.969 1.00 82.00 179 CYS A O 1
ATOM 1386 N N . ILE A 1 180 ? -13.760 -10.355 8.002 1.00 84.56 180 ILE A N 1
ATOM 1387 C CA . ILE A 1 180 ? -13.356 -11.699 7.606 1.00 84.56 180 ILE A CA 1
ATOM 1388 C C . ILE A 1 180 ? -12.468 -12.275 8.709 1.00 84.56 180 ILE A C 1
ATOM 1390 O O . ILE A 1 180 ? -11.773 -11.523 9.398 1.00 84.56 180 ILE A O 1
ATOM 1394 N N . THR A 1 181 ? -12.480 -13.596 8.870 1.00 80.44 181 THR A N 1
ATOM 1395 C CA . THR A 1 181 ? -11.610 -14.302 9.820 1.00 80.44 181 THR A CA 1
ATOM 1396 C C . THR A 1 181 ? -10.771 -15.345 9.084 1.00 80.44 181 THR A C 1
ATOM 1398 O O . THR A 1 181 ? -11.236 -15.937 8.108 1.00 80.44 181 THR A O 1
ATOM 1401 N N . ASP A 1 182 ? -9.529 -15.554 9.526 1.00 77.00 182 ASP A N 1
ATOM 1402 C CA . ASP A 1 182 ? -8.650 -16.640 9.051 1.00 77.00 182 ASP A CA 1
ATOM 1403 C C . ASP A 1 182 ? -8.394 -17.696 10.147 1.00 77.00 182 ASP A C 1
ATOM 1405 O O . ASP A 1 182 ? -7.367 -18.366 10.144 1.00 77.00 182 ASP A O 1
ATOM 1409 N N . GLU A 1 183 ? -9.323 -17.813 11.107 1.00 78.56 183 GLU A N 1
ATOM 1410 C CA . GLU A 1 183 ? -9.220 -18.573 12.371 1.00 78.56 183 GLU A CA 1
ATOM 1411 C C . GLU A 1 183 ? -8.217 -18.006 13.395 1.00 78.56 183 GLU A C 1
ATOM 1413 O O . GLU A 1 183 ? -8.409 -18.194 14.596 1.00 78.56 183 GLU A O 1
ATOM 1418 N N . ALA A 1 184 ? -7.191 -17.266 12.960 1.00 81.69 184 ALA A N 1
ATOM 1419 C CA . ALA A 1 184 ? -6.158 -16.691 13.826 1.00 81.69 184 ALA A CA 1
ATOM 1420 C C . ALA A 1 184 ? -6.216 -15.157 13.937 1.00 81.69 184 ALA A C 1
ATOM 1422 O O . ALA A 1 184 ? -5.546 -14.587 14.800 1.00 81.69 184 ALA A O 1
ATOM 1423 N N . LYS A 1 185 ? -6.950 -14.493 13.042 1.00 83.81 185 LYS A N 1
ATOM 1424 C CA . LYS A 1 185 ? -7.019 -13.039 12.873 1.00 83.81 185 LYS A CA 1
ATOM 1425 C C . LYS A 1 185 ? -8.413 -12.620 12.426 1.00 83.81 185 LYS A C 1
ATOM 1427 O O . LYS A 1 185 ? -9.159 -13.398 11.828 1.00 83.81 185 LYS A O 1
ATOM 1432 N N . ILE A 1 186 ? -8.721 -11.350 12.662 1.00 88.38 186 ILE A N 1
ATOM 1433 C CA . ILE A 1 186 ? -9.922 -10.674 12.167 1.00 88.38 186 ILE A CA 1
ATOM 1434 C C . ILE A 1 186 ? -9.504 -9.442 11.373 1.00 88.38 186 ILE A C 1
ATOM 1436 O O . ILE A 1 186 ? -8.550 -8.747 11.723 1.00 88.38 186 ILE A O 1
ATOM 1440 N N . GLY A 1 187 ? -10.170 -9.191 10.257 1.00 87.50 187 GLY A N 1
ATOM 1441 C CA . GLY A 1 187 ? -9.792 -8.101 9.371 1.00 87.50 187 GLY A CA 1
ATOM 1442 C C . GLY A 1 187 ? -10.886 -7.727 8.401 1.00 87.50 187 GLY A C 1
ATOM 1443 O O . GLY A 1 187 ? -11.987 -8.255 8.466 1.00 87.50 187 GLY A O 1
ATOM 1444 N N . VAL A 1 188 ? -10.569 -6.842 7.464 1.00 85.06 188 VAL A N 1
ATOM 1445 C CA . VAL A 1 188 ? -11.456 -6.496 6.346 1.00 85.06 188 VAL A CA 1
ATOM 1446 C C . VAL A 1 188 ? -10.832 -6.872 5.026 1.00 85.06 188 VAL A C 1
ATOM 1448 O O . VAL A 1 188 ? -9.632 -6.693 4.823 1.00 85.06 188 VAL A O 1
ATOM 1451 N N . LEU A 1 189 ? -11.662 -7.365 4.110 1.00 80.00 189 LEU A N 1
ATOM 1452 C CA . LEU A 1 189 ? -11.216 -7.712 2.772 1.00 80.00 189 LEU A CA 1
ATOM 1453 C C . LEU A 1 189 ? -10.979 -6.447 1.941 1.00 80.00 189 LEU A C 1
ATOM 1455 O O . LEU A 1 189 ? -11.919 -5.752 1.554 1.00 80.00 189 LEU A O 1
ATOM 1459 N N . MET A 1 190 ? -9.727 -6.207 1.585 1.00 74.50 190 MET A N 1
ATOM 1460 C CA . MET A 1 190 ? -9.333 -5.228 0.586 1.00 74.50 190 MET A CA 1
ATOM 1461 C C . MET A 1 190 ? -9.347 -5.887 -0.795 1.00 74.50 190 MET A C 1
ATOM 1463 O O . MET A 1 190 ? -8.897 -7.019 -0.983 1.00 74.50 190 MET A O 1
ATOM 1467 N N . LYS A 1 191 ? -9.880 -5.173 -1.787 1.00 61.28 191 LYS A N 1
ATOM 1468 C CA . LYS A 1 191 ? -9.802 -5.570 -3.197 1.00 61.28 191 LYS A CA 1
ATOM 1469 C C . LYS A 1 191 ? -8.865 -4.614 -3.911 1.00 61.28 191 LYS A C 1
ATOM 1471 O O . LYS A 1 191 ? -9.162 -3.425 -3.999 1.00 61.28 191 LYS A O 1
ATOM 1476 N 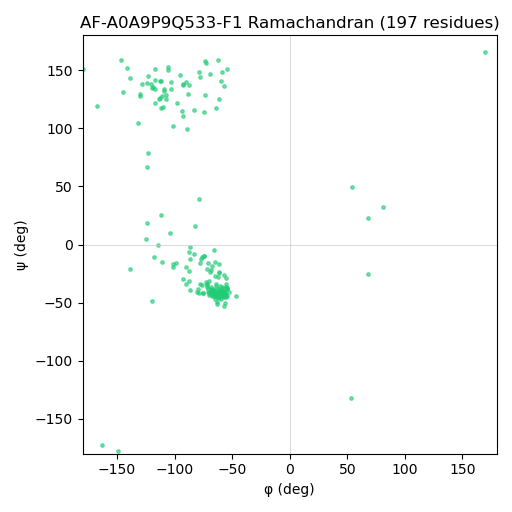N . ALA A 1 192 ? -7.775 -5.142 -4.444 1.00 54.66 192 ALA A N 1
ATOM 1477 C CA . ALA A 1 192 ? -6.878 -4.417 -5.323 1.00 54.66 192 ALA A CA 1
ATOM 1478 C C . ALA A 1 192 ? -7.120 -4.842 -6.769 1.00 54.66 192 ALA A C 1
ATOM 1480 O O . ALA A 1 192 ? -7.339 -6.017 -7.065 1.00 54.66 192 ALA A O 1
ATOM 1481 N N . TRP A 1 193 ? -7.081 -3.875 -7.675 1.00 47.03 193 TRP A N 1
ATOM 1482 C CA . TRP A 1 193 ? -7.144 -4.122 -9.107 1.00 47.03 193 TRP A CA 1
ATOM 1483 C C . TRP A 1 193 ? -5.715 -4.102 -9.632 1.00 47.03 193 TRP A C 1
ATOM 1485 O O . TRP A 1 193 ? -5.008 -3.113 -9.460 1.00 47.03 193 TRP A O 1
ATOM 1495 N N . VAL A 1 194 ? -5.294 -5.195 -10.252 1.00 57.47 194 VAL A N 1
ATOM 1496 C CA . VAL A 1 194 ? -3.999 -5.322 -10.914 1.00 57.47 194 VAL A CA 1
ATOM 1497 C C . VAL A 1 194 ? -4.252 -5.319 -12.409 1.00 57.47 194 VAL A C 1
ATOM 1499 O O . VAL A 1 194 ? -5.044 -6.120 -12.902 1.00 57.47 194 VAL A O 1
ATOM 1502 N N . ALA A 1 195 ? -3.586 -4.421 -13.125 1.00 49.44 195 ALA A N 1
ATOM 1503 C CA . ALA A 1 195 ? -3.660 -4.338 -14.573 1.00 49.44 195 ALA A CA 1
ATOM 1504 C C . ALA A 1 195 ? -2.269 -4.543 -15.170 1.00 49.44 195 ALA A C 1
ATOM 1506 O O . ALA A 1 195 ? -1.304 -3.940 -14.703 1.00 49.44 195 ALA A O 1
ATOM 1507 N N . ILE A 1 196 ? -2.172 -5.361 -16.214 1.00 62.06 196 ILE A N 1
ATOM 1508 C CA . ILE A 1 196 ? -0.969 -5.474 -17.038 1.00 62.06 196 ILE A CA 1
ATOM 1509 C C . ILE A 1 196 ? -1.320 -5.040 -18.439 1.00 62.06 196 ILE A C 1
ATOM 1511 O O . ILE A 1 196 ? -2.179 -5.643 -19.074 1.00 62.06 196 ILE A O 1
ATOM 1515 N N . ALA A 1 197 ? -0.620 -4.025 -18.929 1.00 56.22 197 ALA A N 1
ATOM 1516 C CA . ALA A 1 197 ? -0.719 -3.586 -20.306 1.00 56.22 197 ALA A CA 1
ATOM 1517 C C . ALA A 1 197 ? 0.568 -3.936 -21.055 1.00 56.22 197 ALA A C 1
ATOM 1519 O O . ALA A 1 197 ? 1.667 -3.699 -20.558 1.00 56.22 197 ALA A O 1
ATOM 1520 N N . THR A 1 198 ? 0.432 -4.505 -22.251 1.00 61.47 198 THR A N 1
ATOM 1521 C CA . THR A 1 198 ? 1.559 -4.755 -23.162 1.00 61.47 198 THR A CA 1
ATOM 1522 C C . THR A 1 198 ? 1.405 -3.857 -24.384 1.00 61.47 198 THR A C 1
ATOM 1524 O O . THR A 1 198 ? 0.286 -3.609 -24.845 1.00 61.47 198 THR A O 1
ATOM 1527 N N . LYS A 1 199 ? 2.526 -3.317 -24.860 1.00 60.72 199 LYS A N 1
ATOM 1528 C CA . LYS A 1 199 ? 2.584 -2.531 -26.090 1.00 60.72 199 LYS A CA 1
ATOM 1529 C C . LYS A 1 199 ? 2.763 -3.449 -27.288 1.00 60.72 199 LYS A C 1
ATOM 1531 O O . LYS A 1 199 ? 3.674 -4.302 -27.216 1.00 60.72 199 LYS A O 1
#

Nearest PDB structures (foldseek):
  5kok-assembly1_B  TM=4.611E-01  e=1.232E-03  Thalictrum flavum subsp. glaucum
  5m58-assembly1_B  TM=3.577E-01  e=2.957E-04  Streptomyces rishiriensis
  5koc-assembly1_A  TM=4.755E-01  e=3.766E-03  Thalictrum flavum subsp. glaucum
  1nbh-assembly1_B  TM=6.363E-01  e=2.920E-02  Rattus norvegicus
  5kpg-assembly1_B  TM=4.711E-01  e=4.264E-03  Thalictrum flavum subsp. glaucum

Foldseek 3Di:
DDDDDDPVRVLVLCLVQLVLCCVFVLVQLLVVLVVLVVVVPVPDLAEEEEEPELCFLNSNVVVCCVRRVHYQYEYERQRVSRVVNNVVVVVVVVSSVVRYDDYDHDPVVPVVCVVVVPFDDKDKDKDKDWRWAQELVRALVNCCSPCLSVVCVVPDPVRSVCSSVVSNCCCVVPCVPAWDDPPRIITGIDIDMHMDTDD